Protein AF-0000000076505307 (afdb_homodimer)

Solvent-accessible surface area (backbone atoms only — not comparable to full-atom values): 17114 Å² total; per-residue (Å²): 126,70,58,60,60,50,48,52,54,47,60,61,57,62,69,67,66,86,77,71,74,79,66,87,62,76,77,72,66,79,76,80,38,35,49,58,57,53,36,52,52,51,52,49,58,28,56,70,64,66,42,56,85,66,55,32,45,59,53,29,48,51,50,27,54,50,29,49,49,57,40,47,57,70,51,69,82,58,68,86,52,59,67,46,42,82,90,55,52,71,67,54,50,48,54,48,39,51,30,53,22,48,30,50,52,33,48,43,48,32,33,47,41,44,66,46,62,57,46,61,35,32,54,53,48,49,53,52,48,43,69,76,56,60,72,76,72,75,71,73,63,75,70,74,76,73,85,118,125,72,58,59,60,52,50,53,53,47,59,61,58,64,69,69,69,84,77,71,73,78,65,88,61,75,78,71,67,78,76,77,39,36,49,58,58,52,37,51,52,50,51,49,57,27,55,71,64,66,42,56,87,66,53,33,44,61,53,30,48,51,50,28,54,49,30,48,49,57,41,45,56,71,53,69,80,57,69,85,52,59,67,47,43,82,91,56,51,72,67,54,50,49,54,48,39,50,30,52,21,49,31,50,52,31,49,43,48,31,33,48,42,44,67,46,61,56,47,60,35,31,53,51,48,50,53,53,49,44,68,76,56,59,73,78,73,75,72,73,62,76,72,74,75,72,83,119

Sequence (296 aa):
MHSIWMKHELEIKTRKGDMDCSYGFPITRPRDVSLQELSKRLAEFAEVRGWDQHHSPRNLLLALVGEVGELSEIFQWKGEVAKGLPNWSSDDKERLEEELSDVLLYLVRLADVCGLDLGQAALTKLVKNAQKYPVVVTNNTPSSTTMNMHSIWMKHELEIKTRKGDMDCSYGFPITRPRDVSLQELSKRLAEFAEVRGWDQHHSPRNLLLALVGEVGELSEIFQWKGEVAKGLPNWSSDDKERLEEELSDVLLYLVRLADVCGLDLGQAALTKLVKNAQKYPVVVTNNTPSSTTMN

Organism: Glycine soja (NCBI:txid3848)

Secondary structure (DSSP, 8-state):
-HHHHHHHHHHHHGGGS----SS-------PPPBHHHHHHHHHHHHHHTT-GGG--HHHHHHHHHHHHHHHHHHHHTS-S--TT-TT--HHHHHHHHHHHHHHHHHHHHHHHHTT--HHHHHHHHHHHHHHHS---------------/-HHHHHHHHHHHHGGGS----SS-------PPPBHHHHHHHHHHHHHHTT-GGG--HHHHHHHHHHHHHHHHHHHHTS-S--TT-TT--HHHHHHHHHHHHHHHHHHHHHHHHTT--HHHHHHHHHHHHHHHS---------------

pLDDT: mean 81.48, std 24.75, range [30.17, 98.94]

Radius of gyration: 22.97 Å; Cα contacts (8 Å, |Δi|>4): 221; chains: 2; bounding box: 58×88×56 Å

Nearest PDB structures (foldseek):
  7mu5-assembly1_A  TM=9.532E-01  e=1.370E-08  Homo sapiens
  6sqw-assembly1_A  TM=9.096E-01  e=5.223E-09  Mus musculus
  2oie-assembly1_A  TM=9.050E-01  e=4.353E-07  Mus musculus
  2oig-assembly1_B  TM=8.878E-01  e=2.766E-07  Mus musculus
  2oie-assembly1_C  TM=8.472E-01  e=2.083E-07  Mus musculus

InterPro domains:
  IPR025984 dCTP pyrophosphatase 1 [PF12643] (67-138)
  IPR025984 dCTP pyrophosphatase 1 [cd11537] (40-129)

Foldseek 3Di:
DVPPVVVVVVVVVVVVDDPPPPDVPPPPPPDDDDLVNLQVVLVVVCVVVVNVVVDDLVSLVVQLVVLVVQLCVLCVPVPDADPPRPPDDPVSVVSNVVSVVSNSSSVSNSCVNVVHDPVVVVVVVVVVVCVVPPDDDPPPPVPPPPPD/DVPPVVVVVVVVVVVVDDPPPPDPPPPPPPDDDDLVNLQVVLVVVCVVVVNVVVDDLVSLVVQLVVLVVQLCVLCVPVPDADPPRPPDDPVSVVSNVVSVVSNSSSVSNSCVNVVHDPVVVVVVVVVVVCVVPPDDDPPPPPPPPPPD

Structure (mmCIF, N/CA/C/O backbone):
data_AF-0000000076505307-model_v1
#
loop_
_entity.id
_entity.type
_entity.pdbx_description
1 polymer 'dCTP pyrophosphatase 1'
#
loop_
_atom_site.group_PDB
_atom_site.id
_atom_site.type_symbol
_atom_site.label_atom_id
_atom_site.label_alt_id
_atom_site.label_comp_id
_atom_site.label_asym_id
_atom_site.label_entity_id
_atom_site.label_seq_id
_atom_site.pdbx_PDB_ins_code
_atom_site.Cartn_x
_atom_site.Cartn_y
_atom_site.Cartn_z
_atom_site.occupancy
_atom_site.B_iso_or_equiv
_atom_site.auth_seq_id
_atom_site.auth_comp_id
_atom_site.auth_asym_id
_atom_site.auth_atom_id
_atom_site.pdbx_PDB_model_num
ATOM 1 N N . MET A 1 1 ? -15.367 25.203 -3.568 1 30.66 1 MET A N 1
ATOM 2 C CA . MET A 1 1 ? -14.438 24.25 -2.959 1 30.66 1 MET A CA 1
ATOM 3 C C . MET A 1 1 ? -15.188 23.031 -2.404 1 30.66 1 MET A C 1
ATOM 5 O O . MET A 1 1 ? -14.602 21.969 -2.238 1 30.66 1 MET A O 1
ATOM 9 N N . HIS A 1 2 ? -16.359 23.359 -2.016 1 37.78 2 HIS A N 1
ATOM 10 C CA . HIS A 1 2 ? -17.438 22.5 -1.519 1 37.78 2 HIS A CA 1
ATOM 11 C C . HIS A 1 2 ? -17.906 21.531 -2.59 1 37.78 2 HIS A C 1
ATOM 13 O O . HIS A 1 2 ? -18.281 20.391 -2.279 1 37.78 2 HIS A O 1
ATOM 19 N N . SER A 1 3 ? -17.75 22.047 -3.748 1 39.53 3 SER A N 1
ATOM 20 C CA . SER A 1 3 ? -18.516 21.516 -4.871 1 39.53 3 SER A CA 1
ATOM 21 C C . SER A 1 3 ? -17.844 20.281 -5.461 1 39.53 3 SER A C 1
ATOM 23 O O . SER A 1 3 ? -18.5 19.422 -6.043 1 39.53 3 SER A O 1
ATOM 25 N N . ILE A 1 4 ? -16.531 20.328 -5.32 1 42.62 4 ILE A N 1
ATOM 26 C CA . ILE A 1 4 ? -15.844 19.266 -6.043 1 42.62 4 ILE A CA 1
ATOM 27 C C . ILE A 1 4 ? -15.984 17.953 -5.281 1 42.62 4 ILE A C 1
ATOM 29 O O . ILE A 1 4 ? -16.156 16.891 -5.887 1 42.62 4 ILE A O 1
ATOM 33 N N . TRP A 1 5 ? -15.906 18 -3.941 1 44.91 5 TRP A N 1
ATOM 34 C CA . TRP A 1 5 ? -16.062 16.797 -3.129 1 44.91 5 TRP A CA 1
ATOM 35 C C . TRP A 1 5 ? -17.469 16.219 -3.291 1 44.91 5 TRP A C 1
ATOM 37 O O . TRP A 1 5 ? -17.625 15 -3.43 1 44.91 5 TRP A O 1
ATOM 47 N N . MET A 1 6 ? -18.422 17.078 -3.311 1 44.81 6 MET A N 1
ATOM 48 C CA . MET A 1 6 ? -19.797 16.641 -3.51 1 44.81 6 MET A CA 1
ATOM 49 C C . MET A 1 6 ? -19.953 15.93 -4.852 1 44.81 6 MET A C 1
ATOM 51 O O . MET A 1 6 ? -20.75 15 -4.984 1 44.81 6 MET A O 1
ATOM 55 N N . LYS A 1 7 ? -19.422 16.625 -5.758 1 43.56 7 LYS A N 1
ATOM 56 C CA . LYS A 1 7 ? -19.578 16.094 -7.109 1 43.56 7 LYS A CA 1
ATOM 57 C C . LYS A 1 7 ? -18.938 14.719 -7.238 1 43.56 7 LYS A C 1
ATOM 59 O O . LYS A 1 7 ? -19.5 13.828 -7.887 1 43.56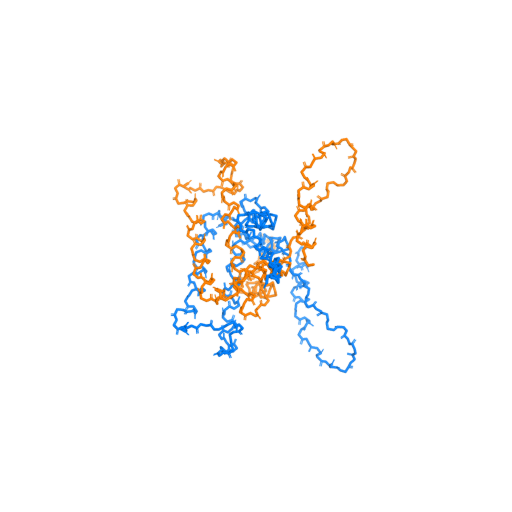 7 LYS A O 1
ATOM 64 N N . HIS A 1 8 ? -17.891 14.531 -6.641 1 41.78 8 HIS A N 1
ATOM 65 C CA . HIS A 1 8 ? -17.219 13.242 -6.688 1 41.78 8 HIS A CA 1
ATOM 66 C C . HIS A 1 8 ? -17.984 12.188 -5.914 1 41.78 8 HIS A C 1
ATOM 68 O O . HIS A 1 8 ? -18.062 11.031 -6.34 1 41.78 8 HIS A O 1
ATOM 74 N N . GLU A 1 9 ? -18.578 12.539 -4.816 1 47.31 9 GLU A N 1
ATOM 75 C CA . GLU A 1 9 ? -19.5 11.641 -4.133 1 47.31 9 GLU A CA 1
ATOM 76 C C . GLU A 1 9 ? -20.641 11.211 -5.055 1 47.31 9 GLU A C 1
ATOM 78 O O . GLU A 1 9 ? -21.047 10.047 -5.055 1 47.31 9 GLU A O 1
ATOM 83 N N . LEU A 1 10 ? -21.234 12.109 -5.742 1 43.72 10 LEU A N 1
ATOM 84 C CA . LEU A 1 10 ? -22.344 11.859 -6.656 1 43.72 10 LEU A CA 1
ATOM 85 C C . LEU A 1 10 ? -21.906 10.938 -7.793 1 43.72 10 LEU A C 1
ATOM 87 O O . LEU A 1 10 ? -22.688 10.086 -8.242 1 43.72 10 LEU A O 1
ATOM 91 N N . GLU A 1 11 ? -20.844 11.219 -8.25 1 43.91 11 GLU A N 1
ATOM 92 C CA . GLU A 1 11 ? -20.406 10.406 -9.383 1 43.91 11 GLU A CA 1
ATOM 93 C C . GLU A 1 11 ? -20.172 8.953 -8.961 1 43.91 11 GLU A C 1
ATOM 95 O O . GLU A 1 11 ? -20.469 8.031 -9.719 1 43.91 11 GLU A O 1
ATOM 100 N N . ILE A 1 12 ? -19.812 8.82 -7.734 1 44.09 12 ILE A N 1
ATOM 101 C CA . ILE A 1 12 ? -19.625 7.453 -7.25 1 44.09 12 ILE A CA 1
ATOM 102 C C . ILE A 1 12 ? -20.984 6.812 -6.969 1 44.09 12 ILE A C 1
ATOM 104 O O . ILE A 1 12 ? -21.203 5.641 -7.273 1 44.09 12 ILE A O 1
ATOM 108 N N . LYS A 1 13 ? -22.031 7.539 -6.461 1 40.66 13 LYS A N 1
ATOM 109 C CA . LYS A 1 13 ? -23.344 6.977 -6.203 1 40.66 13 LYS A CA 1
ATOM 110 C C . LYS A 1 13 ? -24.047 6.586 -7.504 1 40.66 13 LYS A C 1
ATOM 112 O O . LYS A 1 13 ? -24.891 5.691 -7.516 1 40.66 13 LYS A O 1
ATOM 117 N N . THR A 1 14 ? -24.016 7.48 -8.445 1 37.12 14 THR A N 1
ATOM 118 C CA . THR A 1 14 ? -24.828 7.266 -9.641 1 37.12 14 THR A CA 1
ATOM 119 C C . THR A 1 14 ? -24.406 5.98 -10.344 1 37.12 14 THR A C 1
ATOM 121 O O . THR A 1 14 ? -25 5.613 -11.367 1 37.12 14 THR A O 1
ATOM 124 N N . ARG A 1 15 ? -23.219 5.57 -10.055 1 32.66 15 ARG A N 1
ATOM 125 C CA . ARG A 1 15 ? -22.938 4.395 -10.875 1 32.66 15 ARG A CA 1
ATOM 126 C C . ARG A 1 15 ? -23.672 3.172 -10.352 1 32.66 15 ARG A C 1
ATOM 128 O O . ARG A 1 15 ? -23.516 2.068 -10.875 1 32.66 15 ARG A O 1
ATOM 135 N N . LYS A 1 16 ? -24.375 3.135 -9.273 1 35.84 16 LYS A N 1
ATOM 136 C CA . LYS A 1 16 ? -25.062 1.92 -8.859 1 35.84 16 LYS A CA 1
ATOM 137 C C . LYS A 1 16 ? -26.328 1.697 -9.688 1 35.84 16 LYS A C 1
ATOM 139 O O . LYS A 1 16 ? -27.078 0.763 -9.438 1 35.84 16 LYS A O 1
ATOM 144 N N . GLY A 1 17 ? -27.016 2.799 -10.148 1 31.91 17 GLY A N 1
ATOM 145 C CA . GLY A 1 17 ? -28.375 2.574 -10.625 1 31.91 17 GLY A CA 1
ATOM 146 C C . GLY A 1 17 ? -28.469 1.459 -11.648 1 31.91 17 GLY A C 1
ATOM 147 O O . GLY A 1 17 ? -29 0.388 -11.359 1 31.91 17 GLY A O 1
ATOM 148 N N . ASP A 1 18 ? -28.969 1.821 -13.023 1 33.59 18 ASP A N 1
ATOM 149 C CA . ASP A 1 18 ? -29.797 1.146 -14.023 1 33.59 18 ASP A CA 1
ATOM 150 C C . ASP A 1 18 ? -29 0.063 -14.75 1 33.59 18 ASP A C 1
ATOM 152 O O . ASP A 1 18 ? -28.078 0.365 -15.5 1 33.59 18 ASP A O 1
ATOM 156 N N . MET A 1 19 ? -28.812 -1.04 -14.156 1 31.94 19 MET A N 1
ATOM 157 C CA . MET A 1 19 ? -28.312 -2.215 -14.867 1 31.94 19 MET A CA 1
ATOM 158 C C . MET A 1 19 ? -29.234 -2.604 -16 1 31.94 19 MET A C 1
ATOM 160 O O . MET A 1 19 ? -29.938 -3.617 -15.93 1 31.94 19 MET A O 1
ATOM 164 N N . ASP A 1 20 ? -30.094 -1.726 -16.562 1 35.56 20 ASP A N 1
ATOM 165 C CA . ASP A 1 20 ? -30.781 -2.322 -17.703 1 35.56 20 ASP A CA 1
ATOM 166 C C . ASP A 1 20 ? -29.781 -2.848 -18.734 1 35.56 20 ASP A C 1
ATOM 168 O O . ASP A 1 20 ? -28.953 -2.092 -19.25 1 35.56 20 ASP A O 1
ATOM 172 N N . CYS A 1 21 ? -29.547 -4.148 -18.859 1 31.95 21 CYS A N 1
ATOM 173 C CA . CYS A 1 21 ? -28.734 -5.07 -19.656 1 31.95 21 CYS A CA 1
ATOM 174 C C . CYS A 1 21 ? -28.953 -4.848 -21.141 1 31.95 21 CYS A C 1
ATOM 176 O O . CYS A 1 21 ? -28.359 -5.539 -21.969 1 31.95 21 CYS A O 1
ATOM 178 N N . SER A 1 22 ? -30.141 -4.453 -21.609 1 33.56 22 SER A N 1
ATOM 179 C CA . SER A 1 22 ? -30.219 -4.773 -23.031 1 33.56 22 SER A CA 1
ATOM 180 C C . SER A 1 22 ? -29.188 -3.986 -23.828 1 33.56 22 SER A C 1
ATOM 182 O O . SER A 1 22 ? -28.969 -4.258 -25.016 1 33.56 22 SER A O 1
ATOM 184 N N . TYR A 1 23 ? -29.203 -2.623 -23.766 1 36.28 23 TYR A N 1
ATOM 185 C CA . TYR A 1 23 ? -28.484 -1.833 -24.75 1 36.28 23 TYR A CA 1
ATOM 186 C C . TYR A 1 23 ? -26.984 -1.986 -24.594 1 36.28 23 TYR A C 1
ATOM 188 O O . TYR A 1 23 ? -26.5 -2.299 -23.5 1 36.28 23 TYR A O 1
ATOM 196 N N . GLY A 1 24 ? -26.141 -2.344 -25.703 1 37.44 24 GLY A N 1
ATOM 197 C CA . GLY A 1 24 ? -24.703 -2.445 -25.844 1 37.44 24 GLY A CA 1
ATOM 198 C C . GLY A 1 24 ? -23.953 -1.438 -25 1 37.44 24 GLY A C 1
ATOM 199 O O . GLY A 1 24 ? -23.469 -0.424 -25.5 1 37.44 24 GLY A O 1
ATOM 200 N N . PHE A 1 25 ? -24.516 -0.93 -23.984 1 38.31 25 PHE A N 1
ATOM 201 C CA . PHE A 1 25 ? -23.75 0.081 -23.281 1 38.31 25 PHE A CA 1
ATOM 202 C C . PHE A 1 25 ? -22.344 -0.44 -22.938 1 38.31 25 PHE A C 1
ATOM 204 O O . PHE A 1 25 ? -22.203 -1.587 -22.516 1 38.31 25 PHE A O 1
ATOM 211 N N . PRO A 1 26 ? -21.25 0.112 -23.547 1 40.78 26 PRO A N 1
ATOM 212 C CA . PRO A 1 26 ? -19.875 -0.317 -23.25 1 40.78 26 PRO A CA 1
ATOM 213 C C . PRO A 1 26 ? -19.641 -0.565 -21.766 1 40.78 26 PRO A C 1
ATOM 215 O O . PRO A 1 26 ? -20.172 0.156 -20.922 1 40.78 26 PRO A O 1
ATOM 218 N N . ILE A 1 27 ? -19.719 -1.765 -21.203 1 43.16 27 ILE A N 1
ATOM 219 C CA . ILE A 1 27 ? -19.188 -2.1 -19.875 1 43.16 27 ILE A CA 1
ATOM 220 C C . ILE A 1 27 ? -18.078 -1.127 -19.5 1 43.16 27 ILE A C 1
ATOM 222 O O . ILE A 1 27 ? -17.031 -1.102 -20.141 1 43.16 27 ILE A O 1
ATOM 226 N N . THR A 1 28 ? -18.312 0.072 -19.297 1 48.72 28 THR A N 1
ATOM 227 C CA . THR A 1 28 ? -17.281 1.023 -18.891 1 48.72 28 THR A CA 1
ATOM 228 C C . THR A 1 28 ? -16.328 0.395 -17.891 1 48.72 28 THR A C 1
ATOM 230 O O . THR A 1 28 ? -16.766 -0.188 -16.891 1 48.72 28 THR A O 1
ATOM 233 N N . ARG A 1 29 ? -15.344 -0.341 -18.312 1 56.88 29 ARG A N 1
ATOM 234 C CA . ARG A 1 29 ? -14.258 -0.826 -17.484 1 56.88 29 ARG A CA 1
ATOM 235 C C . ARG A 1 29 ? -13.93 0.17 -16.375 1 56.88 29 ARG A C 1
ATOM 237 O O . ARG A 1 29 ? -13.805 1.37 -16.625 1 56.88 29 ARG A O 1
ATOM 244 N N . PRO A 1 30 ? -14.273 -0.315 -15.148 1 71.5 30 PRO A N 1
ATOM 245 C CA . PRO A 1 30 ? -13.953 0.628 -14.078 1 71.5 30 PRO A CA 1
ATOM 246 C C . PRO A 1 30 ? -12.633 1.356 -14.305 1 71.5 30 PRO A C 1
ATOM 248 O O . PRO A 1 30 ? -11.703 0.786 -14.883 1 71.5 30 PRO A O 1
ATOM 251 N N . ARG A 1 31 ? -12.688 2.617 -14.297 1 85.62 31 ARG A N 1
ATOM 252 C CA . ARG A 1 31 ? -11.523 3.471 -14.484 1 85.62 31 ARG A CA 1
ATOM 253 C C . ARG A 1 31 ? -10.391 3.053 -13.555 1 85.62 31 ARG A C 1
ATOM 255 O O . ARG A 1 31 ? -10.625 2.686 -12.398 1 85.62 31 ARG A O 1
ATOM 262 N N . ASP A 1 32 ? -9.25 2.951 -14.133 1 94 32 ASP A N 1
ATOM 263 C CA . ASP A 1 32 ? -8.055 2.672 -13.344 1 94 32 ASP A CA 1
ATOM 264 C C . ASP A 1 32 ? -7.75 3.814 -12.375 1 94 32 ASP A C 1
ATOM 266 O O . ASP A 1 32 ? -7.992 4.98 -12.688 1 94 32 ASP A O 1
ATOM 270 N N . VAL A 1 33 ? -7.363 3.488 -11.18 1 97.5 33 VAL A N 1
ATOM 271 C CA . VAL A 1 33 ? -7.047 4.461 -10.141 1 97.5 33 VAL A CA 1
ATOM 272 C C . VAL A 1 33 ? -5.531 4.633 -10.031 1 97.5 33 VAL A C 1
ATOM 274 O O . VAL A 1 33 ? -4.797 3.646 -9.945 1 97.5 33 VAL A O 1
ATOM 277 N N . SER A 1 34 ? -5.09 5.859 -10.062 1 97.88 34 SER A N 1
ATOM 278 C CA . SER A 1 34 ? -3.652 6.109 -10 1 97.88 34 SER A CA 1
ATOM 279 C C . SER A 1 34 ? -3.221 6.48 -8.586 1 97.88 34 SER A C 1
ATOM 281 O O . SER A 1 34 ? -4.047 6.895 -7.766 1 97.88 34 SER A O 1
ATOM 283 N N . LEU A 1 35 ? -1.935 6.332 -8.344 1 98.56 35 LEU A N 1
ATOM 284 C CA . LEU A 1 35 ? -1.391 6.645 -7.023 1 98.56 35 LEU A CA 1
ATOM 285 C C . LEU A 1 35 ? -1.405 8.148 -6.77 1 98.56 35 LEU A C 1
ATOM 287 O O . LEU A 1 35 ? -1.65 8.586 -5.645 1 98.56 35 LEU A O 1
ATOM 291 N N . GLN A 1 36 ? -1.186 8.898 -7.773 1 97.75 36 GLN A N 1
ATOM 292 C CA . GLN A 1 36 ? -1.236 10.352 -7.613 1 97.75 36 GLN A CA 1
ATOM 293 C C . GLN A 1 36 ? -2.656 10.82 -7.316 1 97.75 36 GLN A C 1
ATOM 295 O O . GLN A 1 36 ? -2.855 11.742 -6.523 1 97.75 36 GLN A O 1
ATOM 300 N N . GLU A 1 37 ? -3.588 10.211 -7.973 1 97.31 37 GLU A N 1
ATOM 301 C CA . GLU A 1 37 ? -4.98 10.531 -7.68 1 97.31 37 GLU A CA 1
ATOM 302 C C . GLU A 1 37 ? -5.305 10.281 -6.211 1 97.31 37 GLU A C 1
ATOM 304 O O . GLU A 1 37 ? -5.895 11.133 -5.543 1 97.31 37 GLU A O 1
ATOM 309 N N . LEU A 1 38 ? -4.922 9.148 -5.695 1 98.5 38 LEU A N 1
ATOM 310 C CA . LEU A 1 38 ? -5.168 8.82 -4.293 1 98.5 38 LEU A CA 1
ATOM 311 C C . LEU A 1 38 ? -4.453 9.805 -3.373 1 98.5 38 LEU A C 1
ATOM 313 O O . LEU A 1 38 ? -5.023 10.258 -2.379 1 98.5 38 LEU A O 1
ATOM 317 N N . SER A 1 39 ? -3.209 10.094 -3.711 1 98.56 39 SER A N 1
ATOM 318 C CA . SER A 1 39 ? -2.434 11.031 -2.914 1 98.56 39 SER A CA 1
ATOM 319 C C . SER A 1 39 ? -3.139 12.383 -2.811 1 98.56 39 SER A C 1
ATOM 321 O O . SER A 1 39 ? -3.268 12.938 -1.718 1 98.56 39 SER A O 1
ATOM 323 N N . LYS A 1 40 ? -3.594 12.875 -3.916 1 98 40 LYS A N 1
ATOM 324 C CA . LYS A 1 40 ? -4.277 14.164 -3.951 1 98 40 LYS A CA 1
ATOM 325 C C . LYS A 1 40 ? -5.57 14.125 -3.141 1 98 40 LYS A C 1
ATOM 327 O O . LYS A 1 40 ? -5.844 15.031 -2.352 1 98 40 LYS A O 1
ATOM 332 N N . ARG A 1 41 ? -6.328 13.117 -3.311 1 97.56 41 ARG A N 1
ATOM 333 C CA . ARG A 1 41 ? -7.586 12.977 -2.582 1 97.56 41 ARG A CA 1
ATOM 334 C C . ARG A 1 41 ? -7.344 12.898 -1.079 1 97.56 41 ARG A C 1
ATOM 336 O O . ARG A 1 41 ? -8.07 13.508 -0.294 1 97.56 41 ARG A O 1
ATOM 343 N N . LEU A 1 42 ? -6.352 12.195 -0.689 1 98.12 42 LEU A N 1
ATOM 344 C CA . LEU A 1 42 ? -6.047 12.023 0.727 1 98.12 42 LEU A CA 1
ATOM 345 C C . LEU A 1 42 ? -5.547 13.328 1.335 1 98.12 42 LEU A C 1
ATOM 347 O O . LEU A 1 42 ? -5.879 13.648 2.479 1 98.12 42 LEU A O 1
ATOM 351 N N . ALA A 1 43 ? -4.73 14.031 0.594 1 97.69 43 ALA A N 1
ATOM 352 C CA . ALA A 1 43 ? -4.262 15.336 1.056 1 97.69 43 ALA A CA 1
ATOM 353 C C . ALA A 1 43 ? -5.434 16.297 1.267 1 97.69 43 ALA A C 1
ATOM 355 O O . ALA A 1 43 ? -5.508 16.984 2.289 1 97.69 43 ALA A O 1
ATOM 356 N N . GLU A 1 44 ? -6.312 16.281 0.301 1 97 44 GLU A N 1
ATOM 357 C CA . GLU A 1 44 ? -7.504 17.125 0.417 1 97 44 GLU A CA 1
ATOM 358 C C . GLU A 1 44 ? -8.367 16.688 1.602 1 97 44 GLU A C 1
ATOM 360 O O . GLU A 1 44 ? -8.875 17.531 2.342 1 97 44 GLU A O 1
ATOM 365 N N . PHE A 1 45 ? -8.555 15.43 1.74 1 95.81 45 PHE A N 1
ATOM 366 C CA . PHE A 1 45 ? -9.32 14.852 2.838 1 95.81 45 PHE A CA 1
ATOM 367 C C . PHE A 1 45 ? -8.789 15.328 4.184 1 95.81 45 PHE A C 1
ATOM 369 O O . PHE A 1 45 ? -9.57 15.711 5.062 1 95.81 45 PHE A O 1
ATOM 376 N N . ALA A 1 46 ? -7.48 15.305 4.32 1 96.12 46 ALA A N 1
ATOM 377 C CA . ALA A 1 46 ? -6.84 15.727 5.562 1 96.12 46 ALA A CA 1
ATOM 378 C C . ALA A 1 46 ? -6.953 17.234 5.754 1 96.12 46 ALA A C 1
ATOM 380 O O . ALA A 1 46 ? -7.23 17.703 6.859 1 96.12 46 ALA A O 1
ATOM 381 N N . GLU A 1 47 ? -6.793 17.953 4.707 1 96.25 47 GLU A N 1
ATOM 382 C CA . GLU A 1 47 ? -6.781 19.422 4.762 1 96.25 47 GLU A CA 1
ATOM 383 C C . GLU A 1 47 ? -8.133 19.969 5.195 1 96.25 47 GLU A C 1
ATOM 385 O O . GLU A 1 47 ? -8.219 20.766 6.125 1 96.25 47 GLU A O 1
ATOM 390 N N . VAL A 1 48 ? -9.203 19.516 4.656 1 95.12 48 VAL A N 1
ATOM 391 C CA . VAL A 1 48 ? -10.531 20.078 4.883 1 95.12 48 VAL A CA 1
ATOM 392 C C . VAL A 1 48 ? -11.016 19.703 6.285 1 95.12 48 VAL A C 1
ATOM 394 O O . VAL A 1 48 ? -11.969 20.312 6.797 1 95.12 48 VAL A O 1
ATOM 397 N N . ARG A 1 49 ? -10.344 18.797 6.906 1 95.06 49 ARG A N 1
ATOM 398 C CA . ARG A 1 49 ? -10.75 18.344 8.234 1 95.06 49 ARG A CA 1
ATOM 399 C C . ARG A 1 49 ? -9.734 18.766 9.289 1 95.06 49 ARG A C 1
ATOM 401 O O . ARG A 1 49 ? -9.867 18.406 10.461 1 95.06 49 ARG A O 1
ATOM 408 N N . GLY A 1 50 ? -8.695 19.438 8.883 1 94.19 50 GLY A N 1
ATOM 409 C CA . GLY A 1 50 ? -7.672 19.906 9.805 1 94.19 50 GLY A CA 1
ATOM 410 C C . GLY A 1 50 ? -6.836 18.781 10.383 1 94.19 50 GLY A C 1
ATOM 411 O O . GLY A 1 50 ? -6.344 18.891 11.508 1 94.19 50 GLY A O 1
ATOM 412 N N . TRP A 1 51 ? -6.656 17.641 9.688 1 94.06 51 TRP A N 1
ATOM 413 C CA . TRP A 1 51 ? -5.957 16.469 10.18 1 94.06 51 TRP A CA 1
ATOM 414 C C . TRP A 1 51 ? -4.465 16.547 9.859 1 94.06 51 TRP A C 1
ATOM 416 O O . TRP A 1 51 ? -3.676 15.742 10.367 1 94.06 51 TRP A O 1
ATOM 426 N N . ASP A 1 52 ? -4.02 17.5 9.125 1 93.69 52 ASP A N 1
ATOM 427 C CA . ASP A 1 52 ? -2.637 17.578 8.672 1 93.69 52 ASP A CA 1
ATOM 428 C C . ASP A 1 52 ? -1.671 17.641 9.852 1 93.69 52 ASP A C 1
ATOM 430 O O . ASP A 1 52 ? -0.564 17.109 9.781 1 93.69 52 ASP A O 1
ATOM 434 N N . GLN A 1 53 ? -2.092 18.312 10.844 1 91.44 53 GLN A N 1
ATOM 435 C CA . GLN A 1 53 ? -1.243 18.5 12.023 1 91.44 53 GLN A CA 1
ATOM 436 C C . GLN A 1 53 ? -0.932 17.156 12.68 1 91.44 53 GLN A C 1
ATOM 438 O O . GLN A 1 53 ? 0.074 17.016 13.375 1 91.44 53 GLN A O 1
ATOM 443 N N . HIS A 1 54 ? -1.778 16.156 12.461 1 90.44 54 HIS A N 1
ATOM 444 C CA . HIS A 1 54 ? -1.609 14.836 13.07 1 90.44 54 HIS A CA 1
ATOM 445 C C . HIS A 1 54 ? -0.957 13.859 12.094 1 90.44 54 HIS A C 1
ATOM 447 O O . HIS A 1 54 ? -0.667 12.719 12.461 1 90.44 54 HIS A O 1
ATOM 453 N N . HIS A 1 55 ? -0.653 14.344 10.914 1 94.19 55 HIS A N 1
ATOM 454 C CA . HIS A 1 55 ? -0.122 13.445 9.898 1 94.19 55 HIS A CA 1
ATOM 455 C C . HIS A 1 55 ? 1.39 13.594 9.766 1 94.19 55 HIS A C 1
ATOM 457 O O . HIS A 1 55 ? 1.897 13.883 8.68 1 94.19 55 HIS A O 1
ATOM 463 N N . SER A 1 56 ? 2.09 13.281 10.914 1 96.44 56 SER A N 1
ATOM 464 C CA . SER A 1 56 ? 3.537 13.125 10.812 1 96.44 56 SER A CA 1
ATOM 465 C C . SER A 1 56 ? 3.902 11.773 10.211 1 96.44 56 SER A C 1
ATOM 467 O O . SER A 1 56 ? 3.129 10.82 10.297 1 96.44 56 SER A O 1
ATOM 469 N N . PRO A 1 57 ? 5.09 11.672 9.617 1 97.94 57 PRO A N 1
ATOM 470 C CA . PRO A 1 57 ? 5.504 10.391 9.047 1 97.94 57 PRO A CA 1
ATOM 471 C C . PRO A 1 57 ? 5.445 9.25 10.055 1 97.94 57 PRO A C 1
ATOM 473 O O . PRO A 1 57 ? 4.941 8.164 9.734 1 97.94 57 PRO A O 1
ATOM 476 N N . ARG A 1 58 ? 5.805 9.461 11.266 1 97.06 58 ARG A N 1
ATOM 477 C CA . ARG A 1 58 ? 5.816 8.398 12.266 1 97.06 58 ARG A CA 1
ATOM 478 C C . ARG A 1 58 ? 4.398 8.008 12.672 1 97.06 58 ARG A C 1
ATOM 480 O O . ARG A 1 58 ? 4.102 6.832 12.867 1 97.06 58 ARG A O 1
ATOM 487 N N . ASN A 1 59 ? 3.541 9.07 12.844 1 97.25 59 ASN A N 1
ATOM 488 C CA . ASN A 1 59 ? 2.148 8.758 13.148 1 97.25 59 ASN A CA 1
ATOM 489 C C . ASN A 1 59 ? 1.504 7.922 12.047 1 97.25 59 ASN A C 1
ATOM 491 O O . ASN A 1 59 ? 0.782 6.965 12.336 1 97.25 59 ASN A O 1
ATOM 495 N N . LEU A 1 60 ? 1.758 8.305 10.852 1 98.44 60 LEU A N 1
ATOM 496 C CA . LEU A 1 60 ? 1.187 7.586 9.719 1 98.44 60 LEU A CA 1
ATOM 497 C C . LEU A 1 60 ? 1.767 6.18 9.617 1 98.44 60 LEU A C 1
ATOM 499 O O . LEU A 1 60 ? 1.053 5.23 9.281 1 98.44 60 LEU A O 1
ATOM 503 N N . LEU A 1 61 ? 3.062 6.027 9.914 1 98.62 61 LEU A N 1
ATOM 504 C CA . LEU A 1 61 ? 3.662 4.699 9.961 1 98.62 61 LEU A CA 1
ATOM 505 C C . LEU A 1 61 ? 2.986 3.834 11.016 1 98.62 61 LEU A C 1
ATOM 507 O O . LEU A 1 61 ? 2.699 2.66 10.773 1 98.62 61 LEU A O 1
ATOM 511 N N . LEU A 1 62 ? 2.748 4.418 12.18 1 98.25 62 LEU A N 1
ATOM 512 C CA . LEU A 1 62 ? 2.086 3.672 13.242 1 98.25 62 LEU A CA 1
ATOM 513 C C . LEU A 1 62 ? 0.683 3.248 12.82 1 98.25 62 LEU A C 1
ATOM 515 O O . LEU A 1 62 ? 0.261 2.121 13.094 1 98.25 62 LEU A O 1
ATOM 519 N N . ALA A 1 63 ? -0.02 4.141 1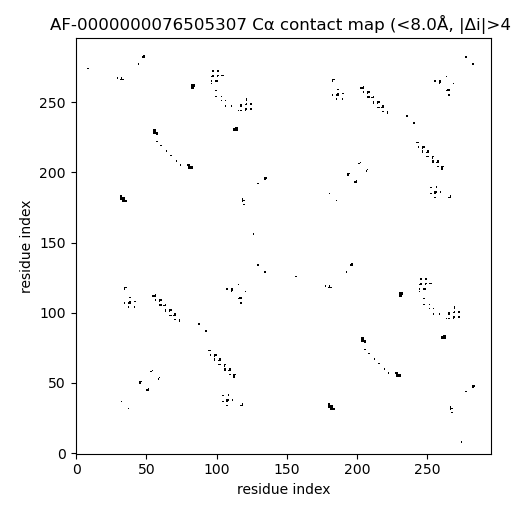2.164 1 98.5 63 ALA A N 1
ATOM 520 C CA . ALA A 1 63 ? -1.334 3.799 11.633 1 98.5 63 ALA A CA 1
ATOM 521 C C . ALA A 1 63 ? -1.233 2.658 10.625 1 98.5 63 ALA A C 1
ATOM 523 O O . ALA A 1 63 ? -2.031 1.718 10.656 1 98.5 63 ALA A O 1
ATOM 524 N N . LEU A 1 64 ? -0.246 2.734 9.711 1 98.75 64 LEU A N 1
ATOM 525 C CA . LEU A 1 64 ? -0.011 1.695 8.711 1 98.75 64 LEU A CA 1
ATOM 526 C C . LEU A 1 64 ? 0.23 0.346 9.383 1 98.75 64 LEU A C 1
ATOM 528 O O . LEU A 1 64 ? -0.375 -0.658 9 1 98.75 64 LEU A O 1
ATOM 532 N N . VAL A 1 65 ? 1.076 0.354 10.43 1 98.81 65 VAL A N 1
ATOM 533 C CA . VAL A 1 65 ? 1.367 -0.869 11.172 1 98.81 65 VAL A CA 1
ATOM 534 C C . VAL A 1 65 ? 0.082 -1.415 11.789 1 98.81 65 VAL A C 1
ATOM 536 O O . VAL A 1 65 ? -0.177 -2.619 11.734 1 98.81 65 VAL A O 1
ATOM 539 N N . GLY A 1 66 ? -0.714 -0.564 12.32 1 98.75 66 GLY A N 1
ATOM 540 C CA . GLY A 1 66 ? -1.998 -0.982 12.867 1 98.75 66 GLY A CA 1
ATOM 541 C C . GLY A 1 66 ? -2.902 -1.619 11.828 1 98.75 66 GLY A C 1
ATOM 542 O O . GLY A 1 66 ? -3.49 -2.676 12.07 1 98.75 66 GLY A O 1
ATOM 543 N N . GLU A 1 67 ? -2.988 -0.97 10.68 1 98.88 67 GLU A N 1
ATOM 544 C CA . GLU A 1 67 ? -3.859 -1.48 9.633 1 98.88 67 GLU A CA 1
ATOM 545 C C . GLU A 1 67 ? -3.361 -2.822 9.102 1 98.88 67 GLU A C 1
ATOM 547 O O . GLU A 1 67 ? -4.16 -3.688 8.734 1 98.88 67 GLU A O 1
ATOM 552 N N . VAL A 1 68 ? -2.051 -3.016 9 1 98.88 68 VAL A N 1
ATOM 553 C CA . VAL A 1 68 ? -1.505 -4.301 8.578 1 98.88 68 VAL A CA 1
ATOM 554 C C . VAL A 1 68 ? -1.819 -5.363 9.633 1 98.88 68 VAL A C 1
ATOM 556 O O . VAL A 1 68 ? -2.08 -6.52 9.297 1 98.88 68 VAL A O 1
ATOM 559 N N . GLY A 1 69 ? -1.807 -4.957 10.891 1 98.75 69 GLY A N 1
ATOM 560 C CA . GLY A 1 69 ? -2.279 -5.852 11.938 1 98.75 69 GLY A CA 1
ATOM 561 C C . GLY A 1 69 ? -3.725 -6.277 11.75 1 98.75 69 GLY A C 1
ATOM 562 O O . GLY A 1 69 ? -4.051 -7.461 11.875 1 98.75 69 GLY A O 1
ATOM 563 N N . GLU A 1 70 ? -4.617 -5.277 11.477 1 98.75 70 GLU A N 1
ATOM 564 C CA . GLU A 1 70 ? -6.023 -5.59 11.227 1 98.75 70 GLU A CA 1
ATOM 565 C C . GLU A 1 70 ? -6.184 -6.48 10 1 98.75 70 GLU A C 1
ATOM 567 O O . GLU A 1 70 ? -7 -7.41 10.008 1 98.75 70 GLU A O 1
ATOM 572 N N . LEU A 1 71 ? -5.434 -6.262 8.977 1 98.75 71 LEU A N 1
ATOM 573 C CA . LEU A 1 71 ? -5.434 -7.125 7.797 1 98.75 71 LEU A CA 1
ATOM 574 C C . LEU A 1 71 ? -5 -8.539 8.164 1 98.75 71 LEU A C 1
ATOM 576 O O . LEU A 1 71 ? -5.629 -9.516 7.742 1 98.75 71 LEU A O 1
ATOM 580 N N . SER A 1 72 ? -3.957 -8.656 8.945 1 98.62 72 SER A N 1
ATOM 581 C CA . SER A 1 72 ? -3.43 -9.961 9.352 1 98.62 72 SER A CA 1
ATOM 582 C C . SER A 1 72 ? -4.461 -10.742 10.148 1 98.62 72 SER A C 1
ATOM 584 O O . SER A 1 72 ? -4.551 -11.969 10.023 1 98.62 72 SER A O 1
ATOM 586 N N . GLU A 1 73 ? -5.203 -10.07 10.953 1 98.19 73 GLU A N 1
ATOM 587 C CA . GLU A 1 73 ? -6.227 -10.711 11.781 1 98.19 73 GLU A CA 1
ATOM 588 C C . GLU A 1 73 ? -7.238 -11.461 10.922 1 98.19 73 GLU A C 1
ATOM 590 O O . GLU A 1 73 ? -7.723 -12.531 11.312 1 98.19 73 GLU A O 1
ATOM 595 N N . ILE A 1 74 ? -7.539 -10.969 9.75 1 97.56 74 ILE A N 1
ATOM 596 C CA . ILE A 1 74 ? -8.531 -11.562 8.867 1 97.56 74 ILE A CA 1
ATOM 597 C C . ILE A 1 74 ? -8.07 -12.961 8.445 1 97.56 74 ILE A C 1
ATOM 599 O O . ILE A 1 74 ? -8.891 -13.875 8.305 1 97.56 74 ILE A O 1
ATOM 603 N N . PHE A 1 75 ? -6.73 -13.125 8.297 1 97.44 75 PHE A N 1
ATOM 604 C CA . PHE A 1 75 ? -6.184 -14.375 7.781 1 97.44 75 PHE A CA 1
ATOM 605 C C . PHE A 1 75 ? -5.797 -15.312 8.922 1 97.44 75 PHE A C 1
ATOM 607 O O . PHE A 1 75 ? -5.52 -16.484 8.695 1 97.44 75 PHE A O 1
ATOM 614 N N . GLN A 1 76 ? -5.719 -14.773 10.141 1 95.5 76 GLN A N 1
ATOM 615 C CA . GLN A 1 76 ? -5.09 -15.453 11.273 1 95.5 76 GLN A CA 1
ATOM 616 C C . GLN A 1 76 ? -5.664 -16.859 11.461 1 95.5 76 GLN A C 1
ATOM 618 O O . GLN A 1 76 ? -4.922 -17.812 11.68 1 95.5 76 GLN A O 1
ATOM 623 N N . TRP A 1 77 ? -7.023 -17.109 11.219 1 90.94 77 TRP A N 1
ATOM 624 C CA . TRP A 1 77 ? -7.633 -18.391 11.539 1 90.94 77 TRP A CA 1
ATOM 625 C C . TRP A 1 77 ? -8.281 -19.016 10.312 1 90.94 77 TRP A C 1
ATOM 627 O O . TRP A 1 77 ? -9.188 -19.844 10.43 1 90.94 77 TRP A O 1
ATOM 637 N N . LYS A 1 78 ? -7.859 -18.703 9.172 1 93.25 78 LYS A N 1
ATOM 638 C CA . LYS A 1 78 ? -8.477 -19.188 7.945 1 93.25 78 LYS A CA 1
ATOM 639 C C . LYS A 1 78 ? -7.703 -20.375 7.371 1 93.25 78 LYS A C 1
ATOM 641 O O . LYS A 1 78 ? -8.117 -20.969 6.375 1 93.25 78 LYS A O 1
ATOM 646 N N . GLY A 1 79 ? -6.613 -20.812 8.047 1 89.62 79 GLY A N 1
ATOM 647 C CA . GLY A 1 79 ? -5.781 -21.812 7.41 1 89.62 79 GLY A CA 1
ATOM 648 C C . GLY A 1 79 ? -5.195 -21.359 6.086 1 89.62 79 GLY A C 1
ATOM 649 O O . GLY A 1 79 ? -4.996 -20.172 5.867 1 89.62 79 GLY A O 1
ATOM 650 N N . GLU A 1 80 ? -4.977 -22.344 5.195 1 91.81 80 GLU A N 1
ATOM 651 C CA . GLU A 1 80 ? -4.461 -21.953 3.889 1 91.81 80 GLU A CA 1
ATOM 652 C C . GLU A 1 80 ? -5.562 -21.344 3.02 1 91.81 80 GLU A C 1
ATOM 654 O O . GLU A 1 80 ? -6.703 -21.812 3.039 1 91.81 80 GLU A O 1
ATOM 659 N N . VAL A 1 81 ? -5.18 -20.297 2.412 1 95.5 81 VAL A N 1
ATOM 660 C CA . VAL A 1 81 ? -6.133 -19.547 1.607 1 95.5 81 VAL A CA 1
ATOM 661 C C . VAL A 1 81 ? -5.754 -19.641 0.131 1 95.5 81 VAL A C 1
ATOM 663 O O . VAL A 1 81 ? -4.629 -19.328 -0.251 1 95.5 81 VAL A O 1
ATOM 666 N N . ALA A 1 82 ? -6.695 -20.062 -0.659 1 96.12 82 ALA A N 1
ATOM 667 C CA . ALA A 1 82 ? -6.445 -20.219 -2.092 1 96.12 82 ALA A CA 1
ATOM 668 C C . ALA A 1 82 ? -6.637 -18.891 -2.82 1 96.12 82 ALA A C 1
ATOM 670 O O . ALA A 1 82 ? -7.395 -18.031 -2.369 1 96.12 82 ALA A O 1
ATOM 671 N N . LYS A 1 83 ? -5.98 -18.781 -3.934 1 96.88 83 LYS A N 1
ATOM 672 C CA . LYS A 1 83 ? -6.145 -17.625 -4.793 1 96.88 83 LYS A CA 1
ATOM 673 C C . LYS A 1 83 ? -7.605 -17.422 -5.176 1 96.88 83 LYS A C 1
ATOM 675 O O . LYS A 1 83 ? -8.32 -18.391 -5.453 1 96.88 83 LYS A O 1
ATOM 680 N N . GLY A 1 84 ? -7.953 -16.172 -5.152 1 96.62 84 GLY A N 1
ATOM 681 C CA . GLY A 1 84 ? -9.312 -15.82 -5.523 1 96.62 84 GLY A CA 1
ATOM 682 C C . GLY A 1 84 ? -10.297 -15.93 -4.371 1 96.62 84 GLY A C 1
ATOM 683 O O . GLY A 1 84 ? -11.445 -15.508 -4.488 1 96.62 84 GLY A O 1
ATOM 684 N N . LEU A 1 85 ? -9.961 -16.609 -3.33 1 97.06 85 LEU A N 1
ATOM 685 C CA . LEU A 1 85 ? -10.75 -16.703 -2.107 1 97.06 85 LEU A CA 1
ATOM 686 C C . LEU A 1 85 ? -12.062 -17.438 -2.365 1 97.06 85 LEU A C 1
ATOM 688 O O . LEU A 1 85 ? -13.133 -16.953 -2.006 1 97.06 85 LEU A O 1
ATOM 692 N N . PRO A 1 86 ? -12.117 -18.547 -3 1 95.38 86 PRO A N 1
ATOM 693 C CA . PRO A 1 86 ? -13.367 -19.219 -3.383 1 95.38 86 PRO A CA 1
ATOM 694 C C . PRO A 1 86 ? -14.227 -19.594 -2.178 1 95.38 86 PRO A C 1
ATOM 696 O O . PRO A 1 86 ? -15.461 -19.625 -2.281 1 95.38 86 PRO A O 1
ATOM 699 N N . ASN A 1 87 ? -13.789 -19.844 -0.967 1 92.69 87 ASN A N 1
ATOM 700 C CA . ASN A 1 87 ? -14.562 -20.266 0.192 1 92.69 87 ASN A CA 1
ATOM 701 C C . ASN A 1 87 ? -14.812 -19.109 1.159 1 92.69 87 ASN A C 1
ATOM 703 O O . ASN A 1 87 ? -15.188 -19.344 2.311 1 92.69 87 ASN A O 1
ATOM 707 N N . TRP A 1 88 ? -14.672 -17.938 0.668 1 96.19 88 TRP A N 1
ATOM 708 C CA . TRP A 1 88 ? -14.906 -16.781 1.518 1 96.19 88 TRP A CA 1
ATOM 709 C C . TRP A 1 88 ? -16.297 -16.203 1.282 1 96.19 88 TRP A C 1
ATOM 711 O O . TRP A 1 88 ? -16.75 -16.109 0.14 1 96.19 88 TRP A O 1
ATOM 721 N N . SER A 1 89 ? -16.938 -15.797 2.324 1 96.5 89 SER A N 1
ATOM 722 C CA . SER A 1 89 ? -18.219 -15.133 2.217 1 96.5 89 SER A CA 1
ATOM 723 C C . SER A 1 89 ? -18.078 -13.727 1.657 1 96.5 89 SER A C 1
ATOM 725 O O . SER A 1 89 ? -16.984 -13.164 1.653 1 96.5 89 SER A O 1
ATOM 727 N N . SER A 1 90 ? -19.156 -13.141 1.187 1 96 90 SER A N 1
ATOM 728 C CA . SER A 1 90 ? -19.156 -11.758 0.719 1 96 90 SER A CA 1
ATOM 729 C C . SER A 1 90 ? -18.734 -10.797 1.83 1 96 90 SER A C 1
ATOM 731 O O . SER A 1 90 ? -18.031 -9.82 1.581 1 96 90 SER A O 1
ATOM 733 N N . ASP A 1 91 ? -19.203 -11.148 3.035 1 96.5 91 ASP A N 1
ATOM 734 C CA . ASP A 1 91 ? -18.844 -10.312 4.18 1 96.5 91 ASP A CA 1
ATOM 735 C C . ASP A 1 91 ? -17.344 -10.375 4.457 1 96.5 91 ASP A C 1
ATOM 737 O O . ASP A 1 91 ? -16.719 -9.359 4.766 1 96.5 91 ASP A O 1
ATOM 741 N N . ASP A 1 92 ? -16.766 -11.539 4.34 1 96 92 ASP A N 1
ATOM 742 C CA . ASP A 1 92 ? -15.328 -11.695 4.551 1 96 92 ASP A CA 1
ATOM 743 C C . ASP A 1 92 ? -14.531 -10.93 3.506 1 96 92 ASP A C 1
ATOM 745 O O . ASP A 1 92 ? -13.531 -10.273 3.834 1 96 92 ASP A O 1
ATOM 749 N N . LYS A 1 93 ? -14.977 -10.992 2.332 1 97 93 LYS A N 1
ATOM 750 C CA . LYS A 1 93 ? -14.289 -10.305 1.247 1 97 93 LYS A CA 1
ATOM 751 C C . LYS A 1 93 ? -14.391 -8.789 1.4 1 97 93 LYS A C 1
ATOM 753 O O . LYS A 1 93 ? -13.43 -8.062 1.139 1 97 93 LYS A O 1
ATOM 758 N N . GLU A 1 94 ? -15.531 -8.367 1.804 1 97.44 94 GLU A N 1
ATOM 759 C CA . GLU A 1 94 ? -15.711 -6.945 2.055 1 97.44 94 GLU A CA 1
ATOM 760 C C . GLU A 1 94 ? -14.781 -6.461 3.164 1 97.44 94 GLU A C 1
ATOM 762 O O . 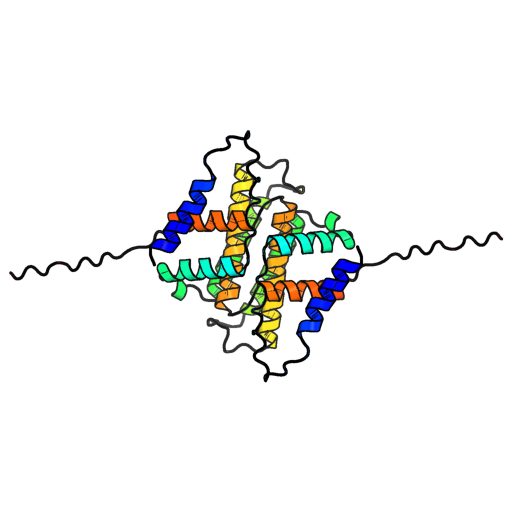GLU A 1 94 ? -14.164 -5.398 3.047 1 97.44 94 GLU A O 1
ATOM 767 N N . ARG A 1 95 ? -14.758 -7.215 4.227 1 97.75 95 ARG A N 1
ATOM 768 C CA . ARG A 1 95 ? -13.859 -6.867 5.324 1 97.75 95 ARG A CA 1
ATOM 769 C C . ARG A 1 95 ? -12.406 -6.828 4.855 1 97.75 95 ARG A C 1
ATOM 771 O O . ARG A 1 95 ? -11.648 -5.934 5.238 1 97.75 95 ARG A O 1
ATOM 778 N N . LEU A 1 96 ? -12.023 -7.773 4.012 1 98.56 96 LEU A N 1
ATOM 779 C CA . LEU A 1 96 ? -10.68 -7.816 3.455 1 98.56 96 LEU A CA 1
ATOM 780 C C . LEU A 1 96 ? -10.406 -6.582 2.602 1 98.56 96 LEU A C 1
ATOM 782 O O . LEU A 1 96 ? -9.352 -5.949 2.732 1 98.56 96 LEU A O 1
ATOM 786 N N . GLU A 1 97 ? -11.336 -6.219 1.791 1 98.5 97 GLU A N 1
ATOM 787 C CA . GLU A 1 97 ? -11.211 -5.031 0.953 1 98.5 97 GLU A CA 1
ATOM 788 C C . GLU A 1 97 ? -11.016 -3.775 1.801 1 98.5 97 GLU A C 1
ATOM 790 O O . GLU A 1 97 ? -10.195 -2.918 1.468 1 98.5 97 GLU A O 1
ATOM 795 N N . GLU A 1 98 ? -11.75 -3.742 2.844 1 98.5 98 GLU A N 1
ATOM 796 C CA . GLU A 1 98 ? -11.656 -2.582 3.725 1 98.5 98 GLU A CA 1
ATOM 797 C C . GLU A 1 98 ? -10.258 -2.461 4.332 1 98.5 98 GLU A C 1
ATOM 799 O O . GLU A 1 98 ? -9.656 -1.386 4.305 1 98.5 98 GLU A O 1
ATOM 804 N N . GLU A 1 99 ? -9.773 -3.566 4.805 1 98.81 99 GLU A N 1
ATOM 805 C CA . GLU A 1 99 ? -8.477 -3.496 5.473 1 98.81 99 GLU A CA 1
ATOM 806 C C . GLU A 1 99 ? -7.348 -3.307 4.465 1 98.81 99 GLU A C 1
ATOM 808 O O . GLU A 1 99 ? -6.375 -2.598 4.738 1 98.81 99 GLU A O 1
ATOM 813 N N . LEU A 1 100 ? -7.453 -3.939 3.293 1 98.94 100 LEU A N 1
ATOM 814 C CA . LEU A 1 100 ? -6.484 -3.691 2.229 1 98.94 100 LEU A CA 1
ATOM 815 C C . LEU A 1 100 ? -6.469 -2.217 1.845 1 98.94 100 LEU A C 1
ATOM 817 O O . LEU A 1 100 ? -5.398 -1.638 1.635 1 98.94 100 LEU A O 1
ATOM 821 N N . SER A 1 101 ? -7.629 -1.637 1.764 1 98.94 101 SER A N 1
ATOM 822 C CA . SER A 1 101 ? -7.766 -0.226 1.414 1 98.94 101 SER A CA 1
ATOM 823 C C . SER A 1 101 ? -7.109 0.668 2.463 1 98.94 101 SER A C 1
ATOM 825 O O . SER A 1 101 ? -6.383 1.604 2.121 1 98.94 101 SER A O 1
ATOM 827 N N . ASP A 1 102 ? -7.352 0.343 3.742 1 98.88 102 ASP A N 1
ATOM 828 C CA . ASP A 1 102 ? -6.762 1.15 4.805 1 98.88 102 ASP A CA 1
ATOM 829 C C . ASP A 1 102 ? -5.234 1.109 4.742 1 98.88 102 ASP A C 1
ATOM 831 O O . ASP A 1 102 ? -4.574 2.137 4.91 1 98.88 102 ASP A O 1
ATOM 835 N N . VAL A 1 103 ? -4.672 -0.053 4.469 1 98.94 103 VAL A N 1
ATOM 836 C CA . VAL A 1 103 ? -3.225 -0.172 4.32 1 98.94 103 VAL A CA 1
ATOM 837 C C . VAL A 1 103 ? -2.748 0.701 3.162 1 98.94 103 VAL A C 1
ATOM 839 O O . VAL A 1 103 ? -1.796 1.471 3.307 1 98.94 103 VAL A O 1
ATOM 842 N N . LEU A 1 104 ? -3.416 0.609 2.035 1 98.94 104 LEU A N 1
ATOM 843 C CA . LEU A 1 104 ? -3.029 1.39 0.865 1 98.94 104 LEU A CA 1
ATOM 844 C C . LEU A 1 104 ? -3.107 2.885 1.158 1 98.94 104 LEU A C 1
ATOM 846 O O . LEU A 1 104 ? -2.186 3.635 0.83 1 98.94 104 LEU A O 1
ATOM 850 N N . LEU A 1 105 ? -4.168 3.336 1.756 1 98.88 105 LEU A N 1
ATOM 851 C CA . LEU A 1 105 ? -4.406 4.758 1.974 1 98.88 105 LEU A CA 1
ATOM 852 C C . LEU A 1 105 ? -3.365 5.348 2.918 1 98.88 105 LEU A C 1
ATOM 854 O O . LEU A 1 105 ? -2.822 6.422 2.656 1 98.88 105 LEU A O 1
ATOM 858 N N . TYR A 1 106 ? -3.002 4.594 3.984 1 98.88 106 TYR A N 1
ATOM 859 C CA . TYR A 1 106 ? -1.983 5.113 4.891 1 98.88 106 TYR A CA 1
ATOM 860 C C . TYR A 1 106 ? -0.606 5.078 4.238 1 98.88 106 TYR A C 1
ATOM 862 O O . TYR A 1 106 ? 0.227 5.953 4.488 1 98.88 106 TYR A O 1
ATOM 870 N N . LEU A 1 107 ? -0.371 4.066 3.439 1 98.94 107 LEU A N 1
ATOM 871 C CA . LEU A 1 107 ? 0.897 3.986 2.723 1 98.94 107 LEU A CA 1
ATOM 872 C C . LEU A 1 107 ? 1.066 5.172 1.78 1 98.94 107 LEU A C 1
ATOM 874 O O . LEU A 1 107 ? 2.119 5.812 1.765 1 98.94 107 LEU A O 1
ATOM 878 N N . VAL A 1 108 ? 0.056 5.457 1.002 1 98.94 108 VAL A N 1
ATOM 879 C CA . VAL A 1 108 ? 0.076 6.555 0.044 1 98.94 108 VAL A CA 1
ATOM 880 C C . VAL A 1 108 ? 0.243 7.883 0.783 1 98.94 108 VAL A C 1
ATOM 882 O O . VAL A 1 108 ? 1.029 8.734 0.368 1 98.94 108 VAL A O 1
ATOM 885 N N . ARG A 1 109 ? -0.504 8.062 1.914 1 98.81 109 ARG A N 1
ATOM 886 C CA . ARG A 1 109 ? -0.409 9.305 2.676 1 98.81 109 ARG A CA 1
ATOM 887 C C . ARG A 1 109 ? 0.981 9.469 3.279 1 98.81 109 ARG A C 1
ATOM 889 O O . ARG A 1 109 ? 1.536 10.57 3.275 1 98.81 109 ARG A O 1
ATOM 896 N N . LEU A 1 110 ? 1.552 8.367 3.732 1 98.81 110 LEU A N 1
ATOM 897 C CA . LEU A 1 110 ? 2.896 8.398 4.297 1 98.81 110 LEU A CA 1
ATOM 898 C C . LEU A 1 110 ? 3.916 8.828 3.248 1 98.81 110 LEU A C 1
ATOM 900 O O . LEU A 1 110 ? 4.73 9.727 3.496 1 98.81 110 LEU A O 1
ATOM 904 N N . ALA A 1 111 ? 3.842 8.18 2.084 1 98.88 111 ALA A N 1
ATOM 905 C CA . ALA A 1 111 ? 4.758 8.562 1.014 1 98.88 111 ALA A CA 1
ATOM 906 C C . ALA A 1 111 ? 4.609 10.039 0.663 1 98.88 111 ALA A C 1
ATOM 908 O O . ALA A 1 111 ? 5.605 10.742 0.47 1 98.88 111 ALA A O 1
ATOM 909 N N . ASP A 1 112 ? 3.404 10.492 0.631 1 98.62 112 ASP A N 1
ATOM 910 C CA . ASP A 1 112 ? 3.107 11.867 0.255 1 98.62 112 ASP A CA 1
ATOM 911 C C . ASP A 1 112 ? 3.695 12.852 1.265 1 98.62 112 ASP A C 1
ATOM 913 O O . ASP A 1 112 ? 4.363 13.812 0.883 1 98.62 112 ASP A O 1
ATOM 917 N N . VAL A 1 113 ? 3.484 12.641 2.553 1 98.31 113 VAL A N 1
ATOM 918 C CA . VAL A 1 113 ? 3.949 13.578 3.572 1 98.31 113 VAL A CA 1
ATOM 919 C C . VAL A 1 113 ? 5.473 13.547 3.65 1 98.31 113 VAL A C 1
ATOM 921 O O . VAL A 1 113 ? 6.098 14.5 4.113 1 98.31 113 VAL A O 1
ATOM 924 N N . CYS A 1 114 ? 6.082 12.445 3.217 1 98.25 114 CYS A N 1
ATOM 925 C CA . CYS A 1 114 ? 7.535 12.344 3.154 1 98.25 114 CYS A CA 1
ATOM 926 C C . CYS A 1 114 ? 8.078 13.031 1.909 1 98.25 114 CYS A C 1
ATOM 928 O O . CYS A 1 114 ? 9.297 13.164 1.749 1 98.25 114 CYS A O 1
ATOM 930 N N . GLY A 1 115 ? 7.184 13.391 0.958 1 97.56 115 GLY A N 1
ATOM 931 C CA . GLY A 1 115 ? 7.598 14.062 -0.263 1 97.56 115 GLY A CA 1
ATOM 932 C C . GLY A 1 115 ? 8.109 13.102 -1.325 1 97.56 115 GLY A C 1
ATOM 933 O O . GLY A 1 115 ? 8.938 13.477 -2.16 1 97.56 115 GLY A O 1
ATOM 934 N N . LEU A 1 116 ? 7.672 11.922 -1.275 1 97.81 116 LEU A N 1
ATOM 935 C CA . LEU A 1 116 ? 8.172 10.891 -2.182 1 97.81 116 LEU A CA 1
ATOM 936 C C . LEU A 1 116 ? 7.109 10.508 -3.209 1 97.81 116 LEU A C 1
ATOM 938 O O . LEU A 1 116 ? 5.926 10.422 -2.879 1 97.81 116 LEU A O 1
ATOM 942 N N . ASP A 1 117 ? 7.512 10.297 -4.441 1 97.25 117 ASP A N 1
ATOM 943 C CA . ASP A 1 117 ? 6.648 9.75 -5.48 1 97.25 117 ASP A CA 1
ATOM 944 C C . ASP A 1 117 ? 6.598 8.227 -5.402 1 97.25 117 ASP A C 1
ATOM 946 O O . ASP A 1 117 ? 7.473 7.539 -5.941 1 97.25 117 ASP A O 1
ATOM 950 N N . LEU A 1 118 ? 5.602 7.773 -4.863 1 98.56 118 LEU A N 1
ATOM 951 C CA . LEU A 1 118 ? 5.496 6.348 -4.578 1 98.56 118 LEU A CA 1
ATOM 952 C C . LEU A 1 118 ? 5.414 5.539 -5.871 1 98.56 118 LEU A C 1
ATOM 954 O O . LEU A 1 118 ? 5.957 4.438 -5.957 1 98.56 118 LEU A O 1
ATOM 958 N N . GLY A 1 119 ? 4.688 6.055 -6.832 1 98.12 119 GLY A N 1
ATOM 959 C CA . GLY A 1 119 ? 4.574 5.375 -8.109 1 98.12 119 GLY A CA 1
ATOM 960 C C . GLY A 1 119 ? 5.91 5.199 -8.812 1 98.12 119 GLY A C 1
ATOM 961 O O . GLY A 1 119 ? 6.262 4.09 -9.219 1 98.12 119 GLY A O 1
ATOM 962 N N . GLN A 1 120 ? 6.621 6.258 -8.93 1 97.19 120 GLN A N 1
ATOM 963 C CA . GLN A 1 120 ? 7.93 6.184 -9.578 1 97.19 120 GLN A CA 1
ATOM 964 C C . GLN A 1 120 ? 8.891 5.312 -8.773 1 97.19 120 GLN A C 1
ATOM 966 O O . GLN A 1 120 ? 9.688 4.57 -9.352 1 97.19 120 GLN A O 1
ATOM 971 N N . ALA A 1 121 ? 8.836 5.406 -7.469 1 98.06 121 ALA A N 1
ATOM 972 C CA . ALA A 1 121 ? 9.648 4.551 -6.617 1 98.06 121 ALA A CA 1
ATOM 973 C C . ALA A 1 121 ? 9.359 3.074 -6.883 1 98.06 121 ALA A C 1
ATOM 975 O O . ALA A 1 121 ? 10.281 2.26 -6.961 1 98.06 121 ALA A O 1
ATOM 976 N N . ALA A 1 122 ? 8.125 2.742 -6.996 1 98.44 122 ALA A N 1
ATOM 977 C CA . ALA A 1 122 ? 7.723 1.359 -7.242 1 98.44 122 ALA A CA 1
ATOM 978 C C . ALA A 1 122 ? 8.234 0.868 -8.594 1 98.44 122 ALA A C 1
ATOM 980 O O . ALA A 1 122 ? 8.711 -0.264 -8.711 1 98.44 122 ALA A O 1
ATOM 981 N N . LEU A 1 123 ? 8.086 1.693 -9.594 1 97.38 123 LEU A N 1
ATOM 982 C CA . LEU A 1 123 ? 8.586 1.306 -10.914 1 97.38 123 LEU A CA 1
ATOM 983 C C . LEU A 1 123 ? 10.094 1.087 -10.875 1 97.38 123 LEU A C 1
ATOM 985 O O . LEU A 1 123 ? 10.602 0.12 -11.453 1 97.38 123 LEU A O 1
ATOM 989 N N . THR A 1 124 ? 10.781 2.008 -10.227 1 97.06 124 THR A N 1
ATOM 990 C CA . THR A 1 124 ? 12.227 1.854 -10.062 1 97.06 124 THR A CA 1
ATOM 991 C C . THR A 1 124 ? 12.547 0.549 -9.336 1 97.06 124 THR A C 1
ATOM 993 O O . THR A 1 124 ? 13.469 -0.17 -9.734 1 97.06 124 THR A O 1
ATOM 996 N N . LYS A 1 125 ? 11.797 0.257 -8.312 1 98.12 125 LYS A N 1
ATOM 997 C CA . LYS A 1 125 ? 12.008 -0.965 -7.539 1 98.12 125 LYS A CA 1
ATOM 998 C C . LYS A 1 125 ? 11.766 -2.205 -8.398 1 98.12 125 LYS A C 1
ATOM 1000 O O . LYS A 1 125 ? 12.484 -3.203 -8.266 1 98.12 125 LYS A O 1
ATOM 1005 N N . LEU A 1 126 ? 10.812 -2.17 -9.25 1 97.38 126 LEU A N 1
ATOM 1006 C CA . LEU A 1 126 ? 10.531 -3.287 -10.141 1 97.38 126 LEU A CA 1
ATOM 1007 C C . LEU A 1 126 ? 11.703 -3.539 -11.086 1 97.38 126 LEU A C 1
ATOM 1009 O O . LEU A 1 126 ? 12.055 -4.691 -11.344 1 97.38 126 LEU A O 1
ATOM 1013 N N . VAL A 1 127 ? 12.242 -2.473 -11.578 1 96.38 127 VAL A N 1
ATOM 1014 C CA . VAL A 1 127 ? 13.406 -2.584 -12.453 1 96.38 127 VAL A CA 1
ATOM 1015 C C . VAL A 1 127 ? 14.57 -3.199 -11.688 1 96.38 127 VAL A C 1
ATOM 1017 O O . VAL A 1 127 ? 15.234 -4.113 -12.18 1 96.38 127 VAL A O 1
ATOM 1020 N N . LYS A 1 128 ? 14.836 -2.762 -10.469 1 97.5 128 LYS A N 1
ATOM 1021 C CA . LYS A 1 128 ? 15.891 -3.311 -9.633 1 97.5 128 LYS A CA 1
ATOM 1022 C C . LYS A 1 128 ? 15.672 -4.797 -9.375 1 97.5 128 LYS A C 1
ATOM 1024 O O . LYS A 1 128 ? 16.625 -5.59 -9.422 1 97.5 128 LYS A O 1
ATOM 1029 N N . ASN A 1 129 ? 14.43 -5.184 -9.086 1 96.44 129 ASN A N 1
ATOM 1030 C CA . ASN A 1 129 ? 14.102 -6.582 -8.836 1 96.44 129 ASN A CA 1
ATOM 1031 C C . ASN A 1 129 ? 14.359 -7.445 -10.07 1 96.44 129 ASN A C 1
ATOM 1033 O O . ASN A 1 129 ? 14.805 -8.586 -9.953 1 96.44 129 ASN A O 1
ATOM 1037 N N . ALA A 1 130 ? 14.039 -6.91 -11.195 1 95.25 130 ALA A N 1
ATOM 1038 C CA . ALA A 1 130 ? 14.258 -7.641 -12.445 1 95.25 130 ALA A CA 1
ATOM 1039 C C . ALA A 1 130 ? 15.75 -7.891 -12.672 1 95.25 130 ALA A C 1
ATOM 1041 O O . ALA A 1 130 ? 16.141 -8.945 -13.18 1 95.25 130 ALA A O 1
ATOM 1042 N N . GLN A 1 131 ? 16.547 -6.941 -12.352 1 95.81 131 GLN A N 1
ATOM 1043 C CA . GLN A 1 131 ? 17.984 -7.086 -12.477 1 95.81 131 GLN A CA 1
ATOM 1044 C C . GLN A 1 131 ? 18.531 -8.109 -11.484 1 95.81 131 GLN A C 1
ATOM 1046 O O . GLN A 1 131 ? 19.422 -8.891 -11.82 1 95.81 131 GLN A O 1
ATOM 1051 N N . LYS A 1 132 ? 18.031 -8.109 -10.305 1 95.94 132 LYS A N 1
ATOM 1052 C CA . LYS A 1 132 ? 18.469 -9.016 -9.25 1 95.94 132 LYS A CA 1
ATOM 1053 C C . LYS A 1 132 ? 18.031 -10.445 -9.531 1 95.94 132 LYS A C 1
ATOM 1055 O O . LYS A 1 132 ? 18.734 -11.398 -9.203 1 95.94 132 LYS A O 1
ATOM 1060 N N . TYR A 1 133 ? 16.812 -10.547 -10.117 1 94.88 133 TYR A N 1
ATOM 1061 C CA . TYR A 1 133 ? 16.219 -11.844 -10.438 1 94.88 133 TYR A CA 1
ATOM 1062 C C . TYR A 1 133 ? 15.898 -11.945 -11.922 1 94.88 133 TYR A C 1
ATOM 1064 O O . TYR A 1 133 ? 14.727 -11.938 -12.312 1 94.88 133 TYR A O 1
ATOM 1072 N N . PRO A 1 134 ? 16.922 -12.164 -12.727 1 92.69 134 PRO A N 1
ATOM 1073 C CA . PRO A 1 134 ? 16.703 -12.234 -14.172 1 92.69 134 PRO A CA 1
ATOM 1074 C C . PRO A 1 134 ? 15.922 -13.484 -14.586 1 92.69 134 PRO A C 1
ATOM 1076 O O . PRO A 1 134 ? 15.898 -14.477 -13.852 1 92.69 134 PRO A O 1
ATOM 1079 N N . VAL A 1 135 ? 15.281 -13.328 -15.766 1 90.5 135 VAL A N 1
ATOM 1080 C CA . VAL A 1 135 ? 14.547 -14.461 -16.312 1 90.5 135 VAL A CA 1
ATOM 1081 C C . VAL A 1 135 ? 15.523 -15.531 -16.797 1 90.5 135 VAL A C 1
ATOM 1083 O O . VAL A 1 135 ? 16.5 -15.219 -17.469 1 90.5 135 VAL A O 1
ATOM 1086 N N . VAL A 1 136 ? 15.367 -16.734 -16.344 1 78.75 136 VAL A N 1
ATOM 1087 C CA . VAL A 1 136 ? 16.234 -17.828 -16.781 1 78.75 136 VAL A CA 1
ATOM 1088 C C . VAL A 1 136 ? 15.695 -18.422 -18.078 1 78.75 136 VAL A C 1
ATOM 1090 O O . VAL A 1 136 ? 14.547 -18.859 -18.141 1 78.75 136 VAL A O 1
ATOM 1093 N N . VAL A 1 137 ? 16.25 -17.953 -19.109 1 70.25 137 VAL A N 1
ATOM 1094 C CA . VAL A 1 137 ? 15.891 -18.547 -20.391 1 70.25 137 VAL A CA 1
ATOM 1095 C C . VAL A 1 137 ? 16.547 -19.906 -20.547 1 70.25 137 VAL A C 1
ATOM 1097 O O . VAL A 1 137 ? 17.766 -20.047 -20.375 1 70.25 137 VAL A O 1
ATOM 1100 N N . THR A 1 138 ? 15.852 -20.922 -20.062 1 60.34 138 THR A N 1
ATOM 1101 C CA . THR A 1 138 ? 16.422 -22.234 -20.359 1 60.34 138 THR A CA 1
ATOM 1102 C C . THR A 1 138 ? 16.578 -22.422 -21.875 1 60.34 138 THR A C 1
ATOM 1104 O O . THR A 1 138 ? 15.602 -22.297 -22.609 1 60.34 138 THR A O 1
ATOM 1107 N N . ASN A 1 139 ? 17.562 -21.812 -22.328 1 53.06 139 ASN A N 1
ATOM 1108 C CA . ASN A 1 139 ? 17.875 -22.219 -23.688 1 53.06 139 ASN A CA 1
ATOM 1109 C C . ASN A 1 139 ? 17.844 -23.734 -23.844 1 53.06 139 ASN A C 1
ATOM 1111 O O . ASN A 1 139 ? 18.672 -24.438 -23.234 1 53.06 139 ASN A O 1
ATOM 1115 N N . ASN A 1 140 ? 16.766 -24.375 -23.719 1 51.09 140 ASN A N 1
ATOM 1116 C CA . ASN A 1 140 ? 16.875 -25.75 -24.234 1 51.09 140 ASN A CA 1
ATOM 1117 C C . ASN A 1 140 ? 17.5 -25.781 -25.609 1 51.09 140 ASN A C 1
ATOM 1119 O O . ASN A 1 140 ? 16.859 -25.438 -26.609 1 51.09 140 ASN A O 1
ATOM 1123 N N . THR A 1 141 ? 18.641 -25.359 -25.797 1 51.59 141 THR A N 1
ATOM 1124 C CA . THR A 1 141 ? 19.281 -25.781 -27.031 1 51.59 141 THR A CA 1
ATOM 1125 C C . THR A 1 141 ? 19.156 -27.297 -27.219 1 51.59 141 THR A C 1
ATOM 1127 O O . THR A 1 141 ? 19.594 -28.062 -26.359 1 51.59 141 THR A O 1
ATOM 1130 N N . PRO A 1 142 ? 18.234 -27.75 -28.031 1 51.5 142 PRO A N 1
ATOM 1131 C CA . PRO A 1 142 ? 18.203 -29.188 -28.312 1 51.5 142 PRO A CA 1
ATOM 1132 C C . PRO A 1 142 ? 19.594 -29.781 -28.5 1 51.5 142 PRO A C 1
ATOM 1134 O O . PRO A 1 142 ? 20.438 -29.188 -29.156 1 51.5 142 PRO A O 1
ATOM 1137 N N . SER A 1 143 ? 20.203 -30.25 -27.453 1 48.88 143 SER A N 1
ATOM 1138 C CA . SER A 1 143 ? 21.406 -31.047 -27.688 1 48.88 143 SER A CA 1
ATOM 1139 C C . SER A 1 143 ? 21.281 -31.891 -28.953 1 48.88 143 SER A C 1
ATOM 1141 O O . SER A 1 143 ? 20.297 -32.625 -29.125 1 48.88 143 SER A O 1
ATOM 1143 N N . SER A 1 144 ? 21.797 -31.453 -30.047 1 48.06 144 SER A N 1
ATOM 1144 C CA . SER A 1 144 ? 22.016 -32.281 -31.219 1 48.06 144 SER A CA 1
ATOM 1145 C C . SER A 1 144 ? 22.406 -33.688 -30.844 1 48.06 144 SER A C 1
ATOM 1147 O O . SER A 1 144 ? 23.422 -33.906 -30.156 1 48.06 144 SER A O 1
ATOM 1149 N N . THR A 1 145 ? 21.469 -34.531 -30.484 1 46.91 145 THR A N 1
ATOM 1150 C CA . THR A 1 145 ? 21.766 -35.938 -30.484 1 46.91 145 THR A CA 1
ATOM 1151 C C . THR A 1 145 ? 22.656 -36.344 -31.656 1 46.91 145 THR A C 1
ATOM 1153 O O . THR A 1 145 ? 22.25 -36.188 -32.812 1 46.91 145 THR A O 1
ATOM 1156 N N . THR A 1 146 ? 23.938 -36.094 -31.562 1 42.84 146 THR A N 1
ATOM 1157 C CA . THR A 1 146 ? 24.875 -36.719 -32.469 1 42.84 146 THR A CA 1
ATOM 1158 C C . THR A 1 146 ? 24.562 -38.219 -32.625 1 42.84 146 THR A C 1
ATOM 1160 O O . THR A 1 146 ? 24.5 -38.938 -31.641 1 42.84 146 THR A O 1
ATOM 1163 N N . MET A 1 147 ? 23.766 -38.562 -33.656 1 40.94 147 MET A N 1
ATOM 1164 C CA . MET A 1 147 ? 23.719 -39.906 -34.219 1 40.94 147 MET A CA 1
ATOM 1165 C C . MET A 1 147 ? 25.125 -40.5 -34.344 1 40.94 147 MET A C 1
ATOM 1167 O O . MET A 1 147 ? 25.938 -40 -35.125 1 40.94 147 MET A O 1
ATOM 1171 N N . ASN A 1 148 ? 25.734 -40.688 -33.156 1 31.53 148 ASN A N 1
ATOM 1172 C CA . ASN A 1 148 ? 26.688 -41.781 -33.406 1 31.53 148 ASN A CA 1
ATOM 1173 C C . ASN A 1 148 ? 25.969 -43.125 -33.594 1 31.53 148 ASN A C 1
ATOM 1175 O O . ASN A 1 148 ? 25 -43.406 -32.906 1 31.53 148 ASN A O 1
ATOM 1179 N N . MET B 1 1 ? 7.531 -11.945 -26.703 1 30.17 1 MET B N 1
ATOM 1180 C CA . MET B 1 1 ? 7.172 -11.898 -25.297 1 30.17 1 MET B CA 1
ATOM 1181 C C . MET B 1 1 ? 8.305 -11.312 -24.453 1 30.17 1 MET B C 1
ATOM 1183 O O . MET B 1 1 ? 8.078 -10.82 -23.359 1 30.17 1 MET B O 1
ATOM 1187 N N . HIS B 1 2 ? 9.43 -11.555 -24.984 1 37.47 2 HIS B N 1
ATOM 1188 C CA . HIS B 1 2 ? 10.758 -11.102 -24.578 1 37.47 2 HIS B CA 1
ATOM 1189 C C . HIS B 1 2 ? 10.875 -9.586 -24.688 1 37.47 2 HIS B C 1
ATOM 1191 O O . HIS B 1 2 ? 11.57 -8.953 -23.891 1 37.47 2 HIS B O 1
ATOM 1197 N N . SER B 1 3 ? 10.133 -9.156 -25.641 1 39.09 3 SER B N 1
ATOM 1198 C CA . SER B 1 3 ? 10.398 -7.844 -26.219 1 39.09 3 SER B CA 1
ATOM 1199 C C . SER B 1 3 ? 9.789 -6.73 -25.375 1 39.09 3 SER B C 1
ATOM 1201 O O . SER B 1 3 ? 10.266 -5.594 -25.391 1 39.09 3 SER B O 1
ATOM 1203 N N . ILE B 1 4 ? 8.688 -7.125 -24.75 1 42.19 4 ILE B N 1
ATOM 1204 C CA . ILE B 1 4 ? 7.98 -6.027 -24.094 1 42.19 4 ILE B CA 1
ATOM 1205 C C . ILE B 1 4 ? 8.703 -5.641 -22.797 1 42.19 4 ILE B C 1
ATOM 1207 O O . ILE B 1 4 ? 8.805 -4.457 -22.469 1 42.19 4 ILE B O 1
ATOM 1211 N N . TRP B 1 5 ? 9.195 -6.652 -22.047 1 44.53 5 TRP B N 1
ATOM 1212 C CA . TRP B 1 5 ? 9.93 -6.367 -20.828 1 44.53 5 TRP B CA 1
ATOM 1213 C C . TRP B 1 5 ? 11.195 -5.566 -21.125 1 44.53 5 TRP B C 1
ATOM 1215 O O . TRP B 1 5 ? 11.516 -4.609 -20.422 1 44.53 5 TRP B O 1
ATOM 1225 N N . MET B 1 6 ? 11.859 -5.949 -22.172 1 44.16 6 MET B N 1
ATOM 1226 C CA . MET B 1 6 ? 13.062 -5.23 -22.578 1 44.16 6 MET B CA 1
ATOM 1227 C C . MET B 1 6 ? 12.734 -3.773 -22.906 1 44.16 6 MET B C 1
ATOM 1229 O O . MET B 1 6 ? 13.57 -2.889 -22.688 1 44.16 6 MET B O 1
ATOM 1233 N N . LYS B 1 7 ? 11.727 -3.719 -23.672 1 42.84 7 LYS B N 1
ATOM 1234 C CA . LYS B 1 7 ? 11.391 -2.369 -24.125 1 42.84 7 LYS B CA 1
ATOM 1235 C C . LYS B 1 7 ? 11.047 -1.469 -22.938 1 42.84 7 LYS B C 1
ATOM 1237 O O . LYS B 1 7 ? 11.43 -0.297 -22.906 1 42.84 7 LYS B O 1
ATOM 1242 N N . HIS B 1 8 ? 10.398 -1.977 -22 1 40.97 8 HIS B N 1
ATOM 1243 C CA . HIS B 1 8 ? 10.039 -1.191 -20.812 1 40.97 8 HIS B CA 1
ATOM 1244 C C . HIS B 1 8 ? 11.273 -0.861 -19.984 1 40.97 8 HIS B C 1
ATOM 1246 O O . HIS B 1 8 ? 11.383 0.24 -19.438 1 40.97 8 HIS B O 1
ATOM 1252 N N . GLU B 1 9 ? 12.227 -1.766 -19.875 1 46.34 9 GLU B N 1
ATOM 1253 C CA . GLU B 1 9 ? 13.508 -1.458 -19.266 1 46.34 9 GLU B CA 1
ATOM 1254 C C . GLU B 1 9 ? 14.195 -0.291 -19.969 1 46.34 9 GLU B C 1
ATOM 1256 O O . GLU B 1 9 ? 14.781 0.578 -19.312 1 46.34 9 GLU B O 1
ATOM 1261 N N . LEU B 1 10 ? 14.211 -0.279 -21.234 1 43.03 10 LEU B N 1
ATOM 1262 C CA . LEU B 1 10 ? 14.836 0.765 -22.031 1 43.03 10 LEU B CA 1
ATOM 1263 C C . LEU B 1 10 ? 14.125 2.1 -21.844 1 43.03 10 LEU B C 1
ATOM 1265 O O . LEU B 1 10 ? 14.766 3.152 -21.812 1 43.03 10 LEU B O 1
ATOM 1269 N N . GLU B 1 11 ? 12.922 2.008 -21.812 1 42.16 11 GLU B N 1
ATOM 1270 C CA . GLU B 1 11 ? 12.211 3.273 -21.656 1 42.16 11 GLU B CA 1
ATOM 1271 C C . GLU B 1 11 ? 12.484 3.908 -20.297 1 42.16 11 GLU B C 1
ATOM 1273 O O . GLU B 1 11 ? 12.594 5.133 -20.188 1 42.16 11 GLU B O 1
ATOM 1278 N N . ILE B 1 12 ? 12.766 3.07 -19.359 1 43.25 12 ILE B N 1
ATOM 1279 C CA . ILE B 1 12 ? 13.07 3.607 -18.047 1 43.25 12 ILE B CA 1
ATOM 1280 C C . ILE B 1 12 ? 14.516 4.105 -18.016 1 43.25 12 ILE B C 1
ATOM 1282 O O . ILE B 1 12 ? 14.812 5.145 -17.422 1 43.25 12 ILE B O 1
ATOM 1286 N N . LYS B 1 13 ? 15.508 3.424 -18.688 1 40.69 13 LYS B N 1
ATOM 1287 C CA . LYS B 1 13 ? 16.891 3.895 -18.719 1 40.69 13 LYS B CA 1
ATOM 1288 C C . LYS B 1 13 ? 17 5.211 -19.484 1 40.69 13 LYS B C 1
ATOM 1290 O O . LYS B 1 13 ? 17.859 6.039 -19.188 1 40.69 13 LYS B O 1
ATOM 1295 N N . THR B 1 14 ? 16.391 5.328 -20.625 1 35.28 14 THR B N 1
ATOM 1296 C CA . THR B 1 14 ? 16.625 6.461 -21.5 1 35.28 14 THR B CA 1
ATOM 1297 C C . THR B 1 14 ? 16.203 7.766 -20.844 1 35.28 14 THR B C 1
ATOM 1299 O O . THR B 1 14 ? 16.359 8.844 -21.438 1 35.28 14 THR B O 1
ATOM 1302 N N . ARG B 1 15 ? 15.406 7.621 -19.875 1 32.34 15 ARG B N 1
ATOM 1303 C CA . ARG B 1 15 ? 15 8.938 -19.406 1 32.34 15 ARG B CA 1
ATOM 1304 C C . ARG B 1 15 ? 16.094 9.594 -18.578 1 32.34 15 ARG B C 1
ATOM 1306 O O . ARG B 1 15 ? 15.922 10.695 -18.062 1 32.34 15 ARG B O 1
ATOM 1313 N N . LYS B 1 16 ? 17.219 9.023 -18.219 1 35.5 16 LYS B N 1
ATOM 1314 C CA . LYS B 1 16 ? 18.203 9.742 -17.422 1 35.5 16 LYS B CA 1
ATOM 1315 C C . LYS B 1 16 ? 18.984 10.734 -18.281 1 35.5 16 LYS B C 1
ATOM 1317 O O . LYS B 1 16 ? 19.922 11.367 -17.797 1 35.5 16 LYS B O 1
ATOM 1322 N N . GLY B 1 17 ? 19.203 10.469 -19.625 1 31.77 17 GLY B N 1
ATOM 1323 C CA . GLY B 1 17 ? 20.219 11.25 -20.312 1 31.77 17 GLY B CA 1
ATOM 1324 C C . GLY B 1 17 ? 20.062 12.75 -20.125 1 31.77 17 GLY B C 1
ATOM 1325 O O . GLY B 1 17 ? 20.891 13.398 -19.5 1 31.77 17 GLY B O 1
ATOM 1326 N N . ASP B 1 18 ? 19.797 13.609 -21.344 1 33.47 18 ASP B N 1
ATOM 1327 C CA . ASP B 1 18 ? 20.188 14.945 -21.766 1 33.47 18 ASP B CA 1
ATOM 1328 C C . ASP B 1 18 ? 19.406 16.031 -21.016 1 33.47 18 ASP B C 1
ATOM 1330 O O . ASP B 1 18 ? 18.203 16.156 -21.203 1 33.47 18 ASP B O 1
ATOM 1334 N N . MET B 1 19 ? 19.828 16.359 -19.875 1 31.45 19 MET B N 1
ATOM 1335 C CA . MET B 1 19 ? 19.359 17.562 -19.172 1 31.45 19 MET B CA 1
ATOM 1336 C C . MET B 1 19 ? 19.641 18.812 -20 1 31.45 19 MET B C 1
ATOM 1338 O O . MET B 1 19 ? 20.453 19.656 -19.594 1 31.45 19 MET B O 1
ATOM 1342 N N . ASP B 1 20 ? 20.016 18.797 -21.266 1 35.78 20 ASP B N 1
ATOM 1343 C CA . ASP B 1 20 ? 20.188 20.141 -21.781 1 35.78 20 ASP B CA 1
ATOM 1344 C C . ASP B 1 20 ? 18.906 20.969 -21.609 1 35.78 20 ASP B C 1
ATOM 1346 O O . ASP B 1 20 ? 17.859 20.609 -22.156 1 35.78 20 ASP B O 1
ATOM 1350 N N . CYS B 1 21 ? 18.797 21.859 -20.625 1 31.8 21 CYS B N 1
ATOM 1351 C CA . CYS B 1 21 ? 17.812 22.812 -20.125 1 31.8 21 CYS B CA 1
ATOM 1352 C C . CYS B 1 21 ? 17.375 23.781 -21.203 1 31.8 21 CYS B C 1
ATOM 1354 O O . CYS B 1 21 ? 16.578 24.688 -20.953 1 31.8 21 CYS B O 1
ATOM 1356 N N . SER B 1 22 ? 18.203 24.078 -22.203 1 33.66 22 SER B N 1
ATOM 1357 C CA . SER B 1 22 ? 17.688 25.312 -22.812 1 33.66 22 SER B CA 1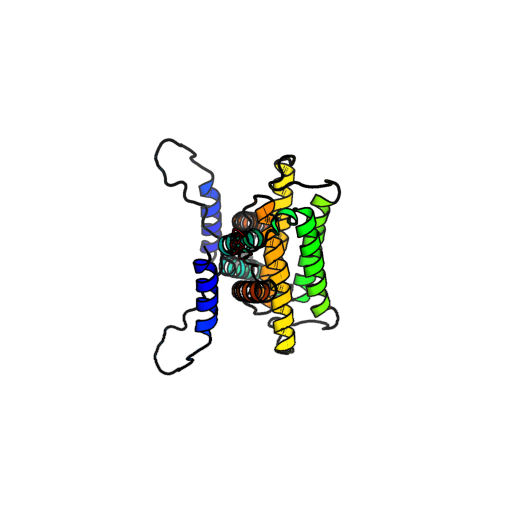
ATOM 1358 C C . SER B 1 22 ? 16.297 25.109 -23.391 1 33.66 22 SER B C 1
ATOM 1360 O O . SER B 1 22 ? 15.633 26.062 -23.781 1 33.66 22 SER B O 1
ATOM 1362 N N . TYR B 1 23 ? 16.141 24.172 -24.344 1 36.06 23 TYR B N 1
ATOM 1363 C CA . TYR B 1 23 ? 14.938 24.156 -25.172 1 36.06 23 TYR B CA 1
ATOM 1364 C C . TYR B 1 23 ? 13.719 23.781 -24.328 1 36.06 23 TYR B C 1
ATOM 1366 O O . TYR B 1 23 ? 13.844 23.109 -23.297 1 36.06 23 TYR B O 1
ATOM 1374 N N . GLY B 1 24 ? 12.547 24.609 -24.328 1 37 24 GLY B N 1
ATOM 1375 C CA . GLY B 1 24 ? 11.242 24.453 -23.719 1 37 24 GLY B CA 1
ATOM 1376 C C . GLY B 1 24 ? 10.789 23.016 -23.641 1 37 24 GLY B C 1
ATOM 1377 O O . GLY B 1 24 ? 9.961 22.562 -24.453 1 37 24 GLY B O 1
ATOM 1378 N N . PHE B 1 25 ? 11.664 22.109 -23.688 1 38.34 25 PHE B N 1
ATOM 1379 C CA . PHE B 1 25 ? 11.125 20.75 -23.672 1 38.34 25 PHE B CA 1
ATOM 1380 C C . PHE B 1 25 ? 10.156 20.562 -22.516 1 38.34 25 PHE B C 1
ATOM 1382 O O . PHE B 1 25 ? 10.414 21.016 -21.406 1 38.34 25 PHE B O 1
ATOM 1389 N N . PRO B 1 26 ? 8.812 20.375 -22.781 1 40.91 26 PRO B N 1
ATOM 1390 C CA . PRO B 1 26 ? 7.816 20.172 -21.719 1 40.91 26 PRO B CA 1
ATOM 1391 C C . PRO B 1 26 ? 8.32 19.266 -20.594 1 40.91 26 PRO B C 1
ATOM 1393 O O . PRO B 1 26 ? 9.031 18.297 -20.859 1 40.91 26 PRO B O 1
ATOM 1396 N N . ILE B 1 27 ? 8.891 19.703 -19.484 1 43.38 27 ILE B N 1
ATOM 1397 C CA . ILE B 1 27 ? 9.086 18.906 -18.281 1 43.38 27 ILE B CA 1
ATOM 1398 C C . ILE B 1 27 ? 8.078 17.75 -18.266 1 43.38 27 ILE B C 1
ATOM 1400 O O . ILE B 1 27 ? 6.871 17.984 -18.156 1 43.38 27 ILE B O 1
ATOM 1404 N N . THR B 1 28 ? 8.148 16.844 -19.078 1 48.91 28 THR B N 1
ATOM 1405 C CA . THR B 1 28 ? 7.223 15.719 -19.078 1 48.91 28 THR B CA 1
ATOM 1406 C C . THR B 1 28 ? 6.953 15.234 -17.656 1 48.91 28 THR B C 1
ATOM 1408 O O . THR B 1 28 ? 7.891 15.016 -16.891 1 48.91 28 THR B O 1
ATOM 1411 N N . ARG B 1 29 ? 6.055 15.852 -16.938 1 57.44 29 ARG B N 1
ATOM 1412 C CA . ARG B 1 29 ? 5.566 15.367 -15.656 1 57.44 29 ARG B CA 1
ATOM 1413 C C . ARG B 1 29 ? 5.562 13.844 -15.609 1 57.44 29 ARG B C 1
ATOM 1415 O O . ARG B 1 29 ? 5.09 13.188 -16.547 1 57.44 29 ARG B O 1
ATOM 1422 N N . PRO B 1 30 ? 6.488 13.383 -14.727 1 72 30 PRO B N 1
ATOM 1423 C CA . PRO B 1 30 ? 6.484 11.914 -14.672 1 72 30 PRO B CA 1
ATOM 1424 C C . PRO B 1 30 ? 5.078 11.328 -14.734 1 72 30 PRO B C 1
ATOM 1426 O O . PRO B 1 30 ? 4.129 11.938 -14.234 1 72 30 PRO B O 1
ATOM 1429 N N . ARG B 1 31 ? 4.875 10.477 -15.641 1 86 31 ARG B N 1
ATOM 1430 C CA . ARG B 1 31 ? 3.596 9.797 -15.828 1 86 31 ARG B CA 1
ATOM 1431 C C . ARG B 1 31 ? 3.09 9.203 -14.523 1 86 31 ARG B C 1
ATOM 1433 O O . ARG B 1 31 ? 3.875 8.688 -13.727 1 86 31 ARG B O 1
ATOM 1440 N N . ASP B 1 32 ? 1.867 9.453 -14.289 1 94.06 32 ASP B N 1
ATOM 1441 C CA . ASP B 1 32 ? 1.218 8.859 -13.125 1 94.06 32 ASP B CA 1
ATOM 1442 C C . ASP B 1 32 ? 1.15 7.336 -13.258 1 94.06 32 ASP B C 1
ATOM 1444 O O . ASP B 1 32 ? 1.003 6.809 -14.367 1 94.06 32 ASP B O 1
ATOM 1448 N N . VAL B 1 33 ? 1.38 6.648 -12.188 1 97.56 33 VAL B N 1
ATOM 1449 C CA . VAL B 1 33 ? 1.365 5.188 -12.148 1 97.56 33 VAL B CA 1
ATOM 1450 C C . VAL B 1 33 ? 0.047 4.699 -11.555 1 97.56 33 VAL B C 1
ATOM 1452 O O . VAL B 1 33 ? -0.373 5.168 -10.492 1 97.56 33 VAL B O 1
ATOM 1455 N N . SER B 1 34 ? -0.593 3.805 -12.242 1 97.88 34 SER B N 1
ATOM 1456 C CA . SER B 1 34 ? -1.875 3.303 -11.758 1 97.88 34 SER B CA 1
ATOM 1457 C C . SER B 1 34 ? -1.712 1.967 -11.039 1 97.88 34 SER B C 1
ATOM 1459 O O . SER B 1 34 ? -0.711 1.272 -11.234 1 97.88 34 SER B O 1
ATOM 1461 N N . LEU B 1 35 ? -2.711 1.633 -10.242 1 98.56 35 LEU B N 1
ATOM 1462 C CA . LEU B 1 35 ? -2.678 0.385 -9.484 1 98.56 35 LEU B CA 1
ATOM 1463 C C . LEU B 1 35 ? -2.85 -0.815 -10.414 1 98.56 35 LEU B C 1
ATOM 1465 O O . LEU B 1 35 ? -2.23 -1.86 -10.203 1 98.56 35 LEU B O 1
ATOM 1469 N N . GLN B 1 36 ? -3.617 -0.663 -11.414 1 97.75 36 GLN B N 1
ATOM 1470 C CA . GLN B 1 36 ? -3.789 -1.751 -12.375 1 97.75 36 GLN B CA 1
ATOM 1471 C C . GLN B 1 36 ? -2.504 -2.006 -13.156 1 97.75 36 GLN B C 1
ATOM 1473 O O . GLN B 1 36 ? -2.164 -3.154 -13.445 1 97.75 36 GLN B O 1
ATOM 1478 N N . GLU B 1 37 ? -1.859 -0.945 -13.492 1 97.38 37 GLU B N 1
ATOM 1479 C CA . GLU B 1 37 ? -0.569 -1.099 -14.164 1 97.38 37 GLU B CA 1
ATOM 1480 C C . GLU B 1 37 ? 0.406 -1.895 -13.297 1 97.38 37 GLU B C 1
ATOM 1482 O O . GLU B 1 37 ? 1.05 -2.828 -13.781 1 97.38 37 GLU B O 1
ATOM 1487 N N . LEU B 1 38 ? 0.513 -1.565 -12.047 1 98.5 38 LEU B N 1
ATOM 1488 C CA . LEU B 1 38 ? 1.404 -2.281 -11.141 1 98.5 38 LEU B CA 1
ATOM 1489 C C . LEU B 1 38 ? 0.983 -3.74 -11.008 1 98.5 38 LEU B C 1
ATOM 1491 O O . LEU B 1 38 ? 1.829 -4.637 -11.016 1 98.5 38 LEU B O 1
ATOM 1495 N N . SER B 1 39 ? -0.313 -3.943 -10.852 1 98.56 39 SER B N 1
ATOM 1496 C CA . SER B 1 39 ? -0.834 -5.301 -10.734 1 98.56 39 SER B CA 1
ATOM 1497 C C . SER B 1 39 ? -0.434 -6.152 -11.93 1 98.56 39 SER B C 1
ATOM 1499 O O . SER B 1 39 ? 0.047 -7.277 -11.766 1 98.56 39 SER B O 1
ATOM 1501 N N . LYS B 1 40 ? -0.607 -5.621 -13.094 1 98.06 40 LYS B N 1
ATOM 1502 C CA . LYS B 1 4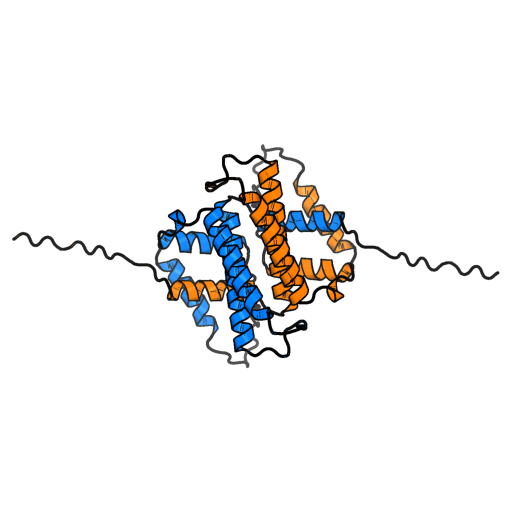0 ? -0.275 -6.34 -14.32 1 98.06 40 LYS B CA 1
ATOM 1503 C C . LYS B 1 40 ? 1.222 -6.629 -14.406 1 98.06 40 LYS B C 1
ATOM 1505 O O . LYS B 1 40 ? 1.627 -7.75 -14.727 1 98.06 40 LYS B O 1
ATOM 1510 N N . ARG B 1 41 ? 2.006 -5.668 -14.117 1 97.56 41 ARG B N 1
ATOM 1511 C CA . ARG B 1 41 ? 3.455 -5.84 -14.164 1 97.56 41 ARG B CA 1
ATOM 1512 C C . ARG B 1 41 ? 3.912 -6.895 -13.156 1 97.56 41 ARG B C 1
ATOM 1514 O O . ARG B 1 41 ? 4.773 -7.719 -13.469 1 97.56 41 ARG B O 1
ATOM 1521 N N . LEU B 1 42 ? 3.348 -6.887 -12.016 1 98.12 42 LEU B N 1
ATOM 1522 C CA . LEU B 1 42 ? 3.729 -7.832 -10.969 1 98.12 42 LEU B CA 1
ATOM 1523 C C . LEU B 1 42 ? 3.299 -9.25 -11.336 1 98.12 42 LEU B C 1
ATOM 1525 O O . LEU B 1 42 ? 4.023 -10.211 -11.07 1 98.12 42 LEU B O 1
ATOM 1529 N N . ALA B 1 43 ? 2.127 -9.367 -11.891 1 97.75 43 ALA B N 1
ATOM 1530 C CA . ALA B 1 43 ? 1.661 -10.672 -12.352 1 97.75 43 ALA B CA 1
ATOM 1531 C C . ALA B 1 43 ? 2.594 -11.242 -13.414 1 97.75 43 ALA B C 1
ATOM 1533 O O . ALA B 1 43 ? 2.969 -12.414 -13.352 1 97.75 43 ALA B O 1
ATOM 1534 N N . GLU B 1 44 ? 2.943 -10.383 -14.328 1 97 44 GLU B N 1
ATOM 1535 C CA . GLU B 1 44 ? 3.873 -10.797 -15.367 1 97 44 GLU B CA 1
ATOM 1536 C C . GLU B 1 44 ? 5.23 -11.172 -14.781 1 97 44 GLU B C 1
ATOM 1538 O O . GLU B 1 44 ? 5.836 -12.172 -15.188 1 97 44 GLU B O 1
ATOM 1543 N N . PHE B 1 45 ? 5.711 -10.359 -13.898 1 95.88 45 PHE B N 1
ATOM 1544 C CA . PHE B 1 45 ? 6.977 -10.594 -13.211 1 95.88 45 PHE B CA 1
ATOM 1545 C C . PHE B 1 45 ? 7 -11.969 -12.562 1 95.88 45 PHE B C 1
ATOM 1547 O O . PHE B 1 45 ? 7.984 -12.703 -12.68 1 95.88 45 PHE B O 1
ATOM 1554 N N . ALA B 1 46 ? 5.914 -12.312 -11.883 1 96.12 46 ALA B N 1
ATOM 1555 C CA . ALA B 1 46 ? 5.809 -13.602 -11.203 1 96.12 46 ALA B CA 1
ATOM 1556 C C . ALA B 1 46 ? 5.695 -14.742 -12.203 1 96.12 46 ALA B C 1
ATOM 1558 O O . ALA B 1 46 ? 6.324 -15.789 -12.039 1 96.12 46 ALA B O 1
ATOM 1559 N N . GLU B 1 47 ? 4.957 -14.523 -13.234 1 96.19 47 GLU B N 1
ATOM 1560 C CA . GLU B 1 47 ? 4.684 -15.562 -14.227 1 96.19 47 GLU B CA 1
ATOM 1561 C C . GLU B 1 47 ? 5.961 -15.977 -14.961 1 96.19 47 GLU B C 1
ATOM 1563 O O . GLU B 1 47 ? 6.277 -17.156 -15.039 1 96.19 47 GLU B O 1
ATOM 1568 N N . VAL B 1 48 ? 6.746 -15.086 -15.43 1 95.06 48 VAL B N 1
ATOM 1569 C CA . VAL B 1 48 ? 7.902 -15.367 -16.266 1 95.06 48 VAL B CA 1
ATOM 1570 C C . VAL B 1 48 ? 9.008 -16 -15.438 1 95.06 48 VAL B C 1
ATOM 1572 O O . VAL B 1 48 ? 9.953 -16.578 -15.977 1 95.06 48 VAL B O 1
ATOM 1575 N N . ARG B 1 49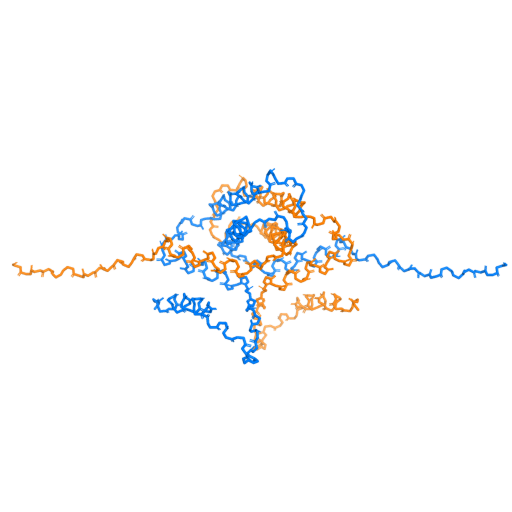 ? 8.875 -15.945 -14.133 1 95 49 ARG B N 1
ATOM 1576 C CA . ARG B 1 49 ? 9.898 -16.484 -13.25 1 95 49 ARG B CA 1
ATOM 1577 C C . ARG B 1 49 ? 9.383 -17.719 -12.508 1 95 49 ARG B C 1
ATOM 1579 O O . ARG B 1 49 ? 10.078 -18.281 -11.656 1 95 49 ARG B O 1
ATOM 1586 N N . GLY B 1 50 ? 8.156 -18.094 -12.758 1 94.12 50 GLY B N 1
ATOM 1587 C CA . GLY B 1 50 ? 7.57 -19.266 -12.133 1 94.12 50 GLY B CA 1
ATOM 1588 C C . GLY B 1 50 ? 7.309 -19.078 -10.648 1 94.12 50 GLY B C 1
ATOM 1589 O O . GLY B 1 50 ? 7.348 -20.031 -9.875 1 94.12 50 GLY B O 1
ATOM 1590 N N . TRP B 1 51 ? 7.066 -17.844 -10.156 1 93.94 51 TRP B N 1
ATOM 1591 C CA . TRP B 1 51 ? 6.895 -17.531 -8.742 1 93.94 51 TRP B CA 1
ATOM 1592 C C . TRP B 1 51 ? 5.434 -17.641 -8.336 1 93.94 51 TRP B C 1
ATOM 1594 O O . TRP B 1 51 ? 5.109 -17.609 -7.145 1 93.94 51 TRP B O 1
ATOM 1604 N N . ASP B 1 52 ? 4.531 -17.859 -9.242 1 93.62 52 ASP B N 1
ATOM 1605 C CA . ASP B 1 52 ? 3.1 -17.875 -8.953 1 93.62 52 ASP B CA 1
ATOM 1606 C C . ASP B 1 52 ? 2.75 -18.938 -7.922 1 93.62 52 ASP B C 1
ATOM 1608 O O . ASP B 1 52 ? 1.854 -18.75 -7.098 1 93.62 52 ASP B O 1
ATOM 1612 N N . GLN B 1 53 ? 3.414 -20.016 -8.031 1 91.31 53 GLN B N 1
ATOM 1613 C CA . GLN B 1 53 ? 3.145 -21.141 -7.129 1 91.31 53 GLN B CA 1
ATOM 1614 C C . GLN B 1 53 ? 3.418 -20.75 -5.676 1 91.31 53 GLN B C 1
ATOM 1616 O O . GLN B 1 53 ? 2.861 -21.344 -4.754 1 91.31 53 GLN B O 1
ATOM 1621 N N . HIS B 1 54 ? 4.262 -19.75 -5.453 1 90.38 54 HIS B N 1
ATOM 1622 C CA . HIS B 1 54 ? 4.637 -19.328 -4.109 1 90.38 54 HIS B CA 1
ATOM 1623 C C . HIS B 1 54 ? 3.84 -18.094 -3.684 1 90.38 54 HIS B C 1
ATOM 1625 O O . HIS B 1 54 ? 3.973 -17.625 -2.551 1 90.38 54 HIS B O 1
ATOM 1631 N N . HIS B 1 55 ? 2.965 -17.641 -4.547 1 94.25 55 HIS B N 1
ATOM 1632 C CA . HIS B 1 55 ? 2.234 -16.422 -4.25 1 94.25 55 HIS B CA 1
ATOM 1633 C C . HIS B 1 55 ? 0.818 -16.719 -3.773 1 94.25 55 HIS B C 1
ATOM 1635 O O . HIS B 1 55 ? -0.155 -16.234 -4.359 1 94.25 55 HIS B O 1
ATOM 1641 N N . SER B 1 56 ? 0.769 -17.469 -2.621 1 96.44 56 SER B N 1
ATOM 1642 C CA . SER B 1 56 ? -0.519 -17.578 -1.942 1 96.44 56 SER B CA 1
ATOM 1643 C C . SER B 1 56 ? -0.837 -16.297 -1.16 1 96.44 56 SER B C 1
ATOM 1645 O O . SER B 1 56 ? 0.068 -15.562 -0.772 1 96.44 56 SER B O 1
ATOM 1647 N N . PRO B 1 57 ? -2.121 -16.047 -0.919 1 97.94 57 PRO B N 1
ATOM 1648 C CA . PRO B 1 57 ? -2.486 -14.859 -0.159 1 97.94 57 PRO B CA 1
ATOM 1649 C C . PRO B 1 57 ? -1.777 -14.773 1.19 1 97.94 57 PRO B C 1
ATOM 1651 O O . PRO B 1 57 ? -1.26 -13.719 1.557 1 97.94 57 PRO B O 1
ATOM 1654 N N . ARG B 1 58 ? -1.608 -15.844 1.885 1 97.06 58 ARG B N 1
ATOM 1655 C CA . ARG B 1 58 ? -0.979 -15.82 3.201 1 97.06 58 ARG B CA 1
ATOM 1656 C C . ARG B 1 58 ? 0.52 -15.562 3.088 1 97.06 58 ARG B C 1
ATOM 1658 O O . ARG B 1 58 ? 1.095 -14.844 3.902 1 97.06 58 ARG B O 1
ATOM 1665 N N . ASN B 1 59 ? 1.142 -16.234 2.074 1 97.25 59 ASN B N 1
ATOM 1666 C CA . ASN B 1 59 ? 2.561 -15.969 1.865 1 97.25 59 ASN B CA 1
ATOM 1667 C C . ASN B 1 59 ? 2.812 -14.492 1.555 1 97.25 59 ASN B C 1
ATOM 1669 O O . ASN B 1 59 ? 3.76 -13.898 2.074 1 97.25 59 ASN B O 1
ATOM 1673 N N . LEU B 1 60 ? 1.994 -13.969 0.715 1 98.5 60 LEU B N 1
ATOM 1674 C CA . LEU B 1 60 ? 2.143 -12.562 0.338 1 98.5 60 LEU B CA 1
ATOM 1675 C C . LEU B 1 60 ? 1.865 -11.648 1.525 1 98.5 60 LEU B C 1
ATOM 1677 O O . LEU B 1 60 ? 2.531 -10.625 1.693 1 98.5 60 LEU B O 1
ATOM 1681 N N . LEU B 1 61 ? 0.886 -12.016 2.363 1 98.62 61 LEU B N 1
ATOM 1682 C CA . LEU B 1 61 ? 0.638 -11.266 3.588 1 98.62 61 LEU B CA 1
ATOM 1683 C C . LEU B 1 61 ? 1.862 -11.281 4.496 1 98.62 61 LEU B C 1
ATOM 1685 O O . LEU B 1 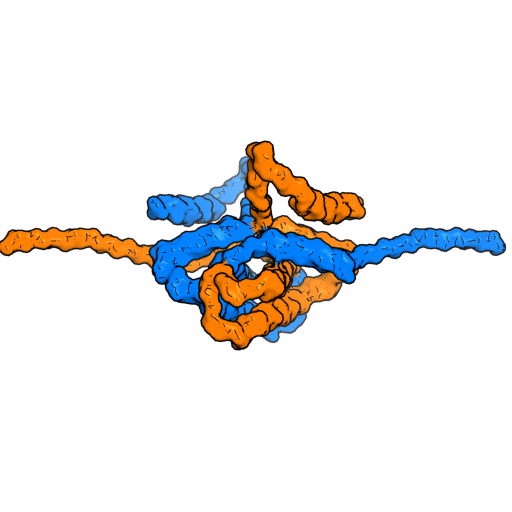61 ? 2.236 -10.258 5.062 1 98.62 61 LEU B O 1
ATOM 1689 N N . LEU B 1 62 ? 2.469 -12.445 4.625 1 98.25 62 LEU B N 1
ATOM 1690 C CA . LEU B 1 62 ? 3.658 -12.555 5.461 1 98.25 62 LEU B CA 1
ATOM 1691 C C . LEU B 1 62 ? 4.789 -11.688 4.918 1 98.25 62 LEU B C 1
ATOM 1693 O O . LEU B 1 62 ? 5.496 -11.031 5.684 1 98.25 62 LEU B O 1
ATOM 1697 N N . ALA B 1 63 ? 4.953 -11.703 3.621 1 98.44 63 ALA B N 1
ATOM 1698 C CA . ALA B 1 63 ? 5.941 -10.828 2.992 1 98.44 63 ALA B CA 1
ATOM 1699 C C . ALA B 1 63 ? 5.637 -9.359 3.277 1 98.44 63 ALA B C 1
ATOM 1701 O O . ALA B 1 63 ? 6.539 -8.586 3.613 1 98.44 63 ALA B O 1
ATOM 1702 N N . LEU B 1 64 ? 4.359 -8.969 3.129 1 98.75 64 LEU B N 1
ATOM 1703 C CA . LEU B 1 64 ? 3.924 -7.605 3.408 1 98.75 64 LEU B CA 1
ATOM 1704 C C . LEU B 1 64 ? 4.262 -7.203 4.84 1 98.75 64 LEU B C 1
ATOM 1706 O O . LEU B 1 64 ? 4.824 -6.133 5.07 1 98.75 64 LEU B O 1
ATOM 1710 N N . VAL B 1 65 ? 3.98 -8.109 5.797 1 98.81 65 VAL B N 1
ATOM 1711 C CA . VAL B 1 65 ? 4.285 -7.863 7.203 1 98.81 65 VAL B CA 1
ATOM 1712 C C . VAL B 1 65 ? 5.793 -7.672 7.375 1 98.81 65 VAL B C 1
ATOM 1714 O O . VAL B 1 65 ? 6.23 -6.762 8.086 1 98.81 65 VAL B O 1
ATOM 1717 N N . GLY B 1 66 ? 6.555 -8.469 6.723 1 98.75 66 GLY B N 1
ATOM 1718 C CA . GLY B 1 66 ? 8 -8.312 6.766 1 98.75 66 GLY B CA 1
ATOM 1719 C C . GLY B 1 66 ? 8.469 -6.973 6.238 1 98.75 66 GLY B C 1
ATOM 1720 O O . GLY B 1 66 ? 9.297 -6.309 6.867 1 98.75 66 GLY B O 1
ATOM 1721 N N . GLU B 1 67 ? 7.918 -6.598 5.105 1 98.81 67 GLU B N 1
ATOM 1722 C CA . GLU B 1 67 ? 8.328 -5.332 4.496 1 98.81 67 GLU B CA 1
ATOM 1723 C C . GLU B 1 67 ? 7.922 -4.145 5.367 1 98.81 67 GLU B C 1
ATOM 1725 O O . GLU B 1 67 ? 8.633 -3.139 5.422 1 98.81 67 GLU B O 1
ATOM 1730 N N . VAL B 1 68 ? 6.773 -4.203 6.012 1 98.88 68 VAL B N 1
ATOM 1731 C CA . VAL B 1 68 ? 6.363 -3.143 6.926 1 98.88 68 VAL B CA 1
ATOM 1732 C C . VAL B 1 68 ? 7.309 -3.102 8.125 1 98.88 68 VAL B C 1
ATOM 1734 O O . VAL B 1 68 ? 7.617 -2.025 8.641 1 98.88 68 VAL B O 1
ATOM 1737 N N . GLY B 1 69 ? 7.762 -4.262 8.555 1 98.75 69 GLY B N 1
ATOM 1738 C CA . GLY B 1 69 ? 8.805 -4.293 9.562 1 98.75 69 GLY B CA 1
ATOM 1739 C C . GLY B 1 69 ? 10.078 -3.588 9.133 1 98.75 69 GLY B C 1
ATOM 1740 O O . GLY B 1 69 ? 10.648 -2.809 9.898 1 98.75 69 GLY B O 1
ATOM 1741 N N . GLU B 1 70 ? 10.539 -3.889 7.891 1 98.75 70 GLU B N 1
ATOM 1742 C CA . GLU B 1 70 ? 11.727 -3.23 7.359 1 98.75 70 GLU B CA 1
ATOM 1743 C C . GLU B 1 70 ? 11.516 -1.725 7.23 1 98.75 70 GLU B C 1
ATOM 1745 O O . GLU B 1 70 ? 12.414 -0.937 7.527 1 98.75 70 GLU B O 1
ATOM 1750 N N . LEU B 1 71 ? 10.367 -1.303 6.82 1 98.75 71 LEU B N 1
ATOM 1751 C CA . LEU B 1 71 ? 10.023 0.114 6.77 1 98.75 71 LEU B CA 1
ATOM 1752 C C . LEU B 1 71 ? 10.078 0.736 8.156 1 98.75 71 LEU B C 1
ATOM 1754 O O . LEU B 1 71 ? 10.641 1.82 8.336 1 98.75 71 LEU B O 1
ATOM 1758 N N . SER B 1 72 ? 9.531 0.065 9.141 1 98.62 72 SER B N 1
ATOM 1759 C CA . SER B 1 72 ? 9.5 0.558 10.508 1 98.62 72 SER B CA 1
ATOM 1760 C C . SER B 1 72 ? 10.906 0.73 11.07 1 98.62 72 SER B C 1
ATOM 1762 O O . SER B 1 72 ? 11.172 1.672 11.82 1 98.62 72 SER B O 1
ATOM 1764 N N . GLU B 1 73 ? 11.781 -0.145 10.719 1 98.19 73 GLU B N 1
ATOM 1765 C CA . GLU B 1 73 ? 13.164 -0.092 11.18 1 98.19 73 GLU B CA 1
ATOM 1766 C C . GLU B 1 73 ? 13.828 1.228 10.789 1 98.19 73 GLU B C 1
ATOM 1768 O O . GLU B 1 73 ? 14.633 1.771 11.547 1 98.19 73 GLU B O 1
ATOM 1773 N N . ILE B 1 74 ? 13.484 1.771 9.656 1 97.56 74 ILE B N 1
ATOM 1774 C CA . ILE B 1 74 ? 14.086 3 9.148 1 97.56 74 ILE B CA 1
ATOM 1775 C C . ILE B 1 74 ? 13.773 4.156 10.094 1 97.56 74 ILE B C 1
ATOM 1777 O O . ILE B 1 74 ? 14.609 5.039 10.305 1 97.56 74 ILE B O 1
ATOM 1781 N N . PHE B 1 75 ? 12.562 4.109 10.719 1 97.44 75 PHE B N 1
ATOM 1782 C CA . PHE B 1 75 ? 12.109 5.215 11.547 1 97.44 75 PHE B CA 1
ATOM 1783 C C . PHE B 1 75 ? 12.445 4.973 13.008 1 97.44 75 PHE B C 1
ATOM 1785 O O . PHE B 1 75 ? 12.336 5.879 13.836 1 97.44 75 PHE B O 1
ATOM 1792 N N . GLN B 1 76 ? 12.812 3.732 13.352 1 95.56 76 GLN B N 1
ATOM 1793 C CA . GLN B 1 76 ? 12.883 3.27 14.734 1 95.56 76 GLN B CA 1
ATOM 1794 C C . GLN B 1 76 ? 13.742 4.203 15.586 1 95.56 76 GLN B C 1
ATOM 1796 O O . GLN B 1 76 ? 13.367 4.551 16.703 1 95.56 76 GLN B O 1
ATOM 1801 N N . TRP B 1 77 ? 14.875 4.812 15.047 1 91.06 77 TRP B N 1
ATOM 1802 C CA . TRP B 1 77 ? 15.797 5.578 15.875 1 91.06 77 TRP B CA 1
ATOM 1803 C C . TRP B 1 77 ? 15.961 7 15.336 1 91.06 77 TRP B C 1
ATOM 1805 O O . TRP B 1 77 ? 16.969 7.652 15.594 1 91.06 77 TRP B O 1
ATOM 1815 N N . LYS B 1 78 ? 15.023 7.508 14.656 1 93.31 78 LYS B N 1
ATOM 1816 C CA . LYS B 1 78 ? 15.125 8.828 14.047 1 93.31 78 LYS B CA 1
ATOM 1817 C C . LYS B 1 78 ? 14.422 9.883 14.891 1 93.31 78 LYS B C 1
ATOM 1819 O O . LYS B 1 78 ? 14.461 11.078 14.562 1 93.31 78 LYS B O 1
ATOM 1824 N N . GLY B 1 79 ? 13.852 9.5 16.062 1 89.62 79 GLY B N 1
ATOM 1825 C CA . GLY B 1 79 ? 13.039 10.469 16.781 1 89.62 79 GLY B CA 1
ATOM 1826 C C . GLY B 1 79 ? 11.859 10.969 15.961 1 89.62 79 GLY B C 1
ATOM 1827 O O . GLY B 1 79 ? 11.359 10.266 15.086 1 89.62 79 GLY B O 1
ATOM 1828 N N . GLU B 1 80 ? 11.477 12.234 16.25 1 91.81 80 GLU B N 1
ATOM 1829 C CA . GLU B 1 80 ? 10.383 12.781 15.453 1 91.81 80 GLU B CA 1
ATOM 1830 C C . GLU B 1 80 ? 10.859 13.195 14.062 1 91.81 80 GLU B C 1
ATOM 1832 O O . GLU B 1 80 ? 11.961 13.719 13.906 1 91.81 80 GLU B O 1
ATOM 1837 N N . VAL B 1 81 ? 10.055 12.836 13.164 1 95.62 81 VAL B N 1
ATOM 1838 C CA . VAL B 1 81 ? 10.398 13.078 11.766 1 95.62 81 VAL B CA 1
ATOM 1839 C C . VAL B 1 81 ? 9.445 14.109 11.172 1 95.62 81 VAL B C 1
ATOM 1841 O O . VAL B 1 81 ? 8.227 13.93 11.211 1 95.62 81 VAL B O 1
ATOM 1844 N N . ALA B 1 82 ? 10.008 15.141 10.617 1 96.31 82 ALA B N 1
ATOM 1845 C CA . ALA B 1 82 ? 9.195 16.203 10.023 1 96.31 82 ALA B CA 1
ATOM 1846 C C . ALA B 1 82 ? 8.781 15.844 8.602 1 96.31 82 ALA B C 1
ATOM 1848 O O . ALA B 1 82 ? 9.477 15.086 7.914 1 96.31 82 ALA B O 1
ATOM 1849 N N . LYS B 1 83 ? 7.699 16.438 8.188 1 97 83 LYS B N 1
ATOM 1850 C CA . LYS B 1 83 ? 7.238 16.281 6.809 1 97 83 LYS B CA 1
ATOM 1851 C C . LYS B 1 83 ? 8.32 16.703 5.816 1 97 83 LYS B C 1
ATOM 1853 O O . LYS B 1 83 ? 9.016 17.703 6.035 1 97 83 LYS B O 1
ATOM 1858 N N . GLY B 1 84 ? 8.383 15.906 4.797 1 96.81 84 GLY B N 1
ATOM 1859 C CA . GLY B 1 84 ? 9.344 16.203 3.754 1 96.81 84 GLY B CA 1
ATOM 1860 C C . GLY B 1 84 ? 10.734 15.672 4.047 1 96.81 84 GLY B C 1
ATOM 1861 O O . GLY B 1 84 ? 11.617 15.703 3.188 1 96.81 84 GLY B O 1
ATOM 1862 N N . LEU B 1 85 ? 11.039 15.32 5.246 1 97.19 85 LEU B N 1
ATOM 1863 C CA . LEU B 1 85 ? 12.281 14.68 5.656 1 97.19 85 LEU B CA 1
ATOM 1864 C C . LEU B 1 85 ? 13.469 15.625 5.469 1 97.19 85 LEU B C 1
ATOM 1866 O O . LEU B 1 85 ? 14.469 15.25 4.859 1 97.19 85 LEU B O 1
ATOM 1870 N N . PRO B 1 86 ? 13.453 16.844 5.879 1 95.5 86 PRO B N 1
ATOM 1871 C CA . PRO B 1 86 ? 14.516 17.797 5.598 1 95.5 86 PRO B CA 1
ATOM 1872 C C . PRO B 1 86 ? 15.867 17.375 6.164 1 95.5 86 PRO B C 1
ATOM 1874 O O . PRO B 1 86 ? 16.906 17.719 5.602 1 95.5 86 PRO B O 1
ATOM 1877 N N . ASN B 1 87 ? 16.047 16.594 7.203 1 92.81 87 ASN B N 1
ATOM 1878 C CA . ASN B 1 87 ? 17.312 16.219 7.82 1 92.81 87 ASN B CA 1
ATOM 1879 C C . ASN B 1 87 ? 17.734 14.805 7.441 1 92.81 87 ASN B C 1
ATOM 1881 O O . ASN B 1 87 ? 18.609 14.219 8.086 1 92.81 87 ASN B O 1
ATOM 1885 N N . TRP B 1 88 ? 17.172 14.336 6.379 1 96.25 88 TRP B N 1
ATOM 1886 C CA . TRP B 1 88 ? 17.516 12.984 5.934 1 96.25 88 TRP B CA 1
ATOM 1887 C C . TRP B 1 88 ? 18.531 13.031 4.785 1 96.25 88 TRP B C 1
ATOM 1889 O O . TRP B 1 88 ? 18.406 13.875 3.889 1 96.25 88 TRP B O 1
ATOM 1899 N N . SER B 1 89 ? 19.469 12.148 4.82 1 96.56 89 SER B N 1
ATOM 1900 C CA . SER B 1 89 ? 20.422 12.023 3.727 1 96.56 89 SER B CA 1
ATOM 1901 C C . SER B 1 89 ? 19.781 11.43 2.484 1 96.56 89 SER B C 1
ATOM 1903 O O . SER B 1 89 ? 18.703 10.836 2.564 1 96.56 89 SER B O 1
ATOM 1905 N N . SER B 1 90 ? 20.406 11.562 1.335 1 96.06 90 SER B N 1
ATOM 1906 C CA . SER B 1 90 ? 19.938 10.945 0.101 1 96.06 90 SER B CA 1
ATOM 1907 C C . SER B 1 90 ? 19.859 9.43 0.232 1 96.06 90 SER B C 1
ATOM 1909 O O . SER B 1 90 ? 18.938 8.805 -0.287 1 96.06 90 SER B O 1
ATOM 1911 N N . ASP B 1 91 ? 20.859 8.922 0.952 1 96.56 91 ASP B N 1
ATOM 1912 C CA . ASP B 1 91 ? 20.875 7.477 1.159 1 96.56 91 ASP B CA 1
ATOM 1913 C C . ASP B 1 91 ? 19.688 7.027 2.012 1 96.56 91 ASP B C 1
ATOM 1915 O O . ASP B 1 91 ? 19.078 5.992 1.735 1 96.56 91 ASP B O 1
ATOM 1919 N N . ASP B 1 92 ? 19.344 7.785 3.021 1 96.12 92 ASP B N 1
ATOM 1920 C CA . ASP B 1 92 ? 18.219 7.465 3.877 1 96.12 92 ASP B CA 1
ATOM 1921 C C . ASP B 1 92 ? 16.906 7.52 3.094 1 96.12 92 ASP B C 1
ATOM 1923 O O . ASP B 1 92 ? 16.047 6.648 3.25 1 96.12 92 ASP B O 1
ATOM 1927 N N . LYS B 1 93 ? 16.797 8.477 2.279 1 97 93 LYS B N 1
ATOM 1928 C CA . LYS B 1 93 ? 15.586 8.641 1.486 1 97 93 LYS B CA 1
ATOM 1929 C C . LYS B 1 93 ? 15.445 7.52 0.456 1 97 93 LYS B C 1
ATOM 1931 O O . LYS B 1 93 ? 14.344 7.023 0.214 1 97 93 LYS B O 1
ATOM 1936 N N . GLU B 1 94 ? 16.547 7.176 -0.107 1 97.38 94 GLU B N 1
ATOM 1937 C CA . GLU B 1 94 ? 16.531 6.062 -1.051 1 97.38 94 GLU B CA 1
ATOM 1938 C C . GLU B 1 94 ? 16.109 4.766 -0.368 1 97.38 94 GLU B C 1
ATOM 1940 O O . GLU B 1 94 ? 15.305 4.008 -0.914 1 97.38 94 GLU B O 1
ATOM 1945 N N . ARG B 1 95 ? 16.688 4.52 0.773 1 97.75 95 ARG B N 1
ATOM 1946 C CA . ARG B 1 95 ? 16.312 3.334 1.533 1 97.75 95 ARG B CA 1
ATOM 1947 C C . ARG B 1 95 ? 14.82 3.355 1.872 1 97.75 95 ARG B C 1
ATOM 1949 O O . ARG B 1 95 ? 14.148 2.33 1.786 1 97.75 95 ARG B O 1
ATOM 1956 N N . LEU B 1 96 ? 14.305 4.52 2.236 1 98.56 96 LEU B N 1
ATOM 1957 C CA . LEU B 1 96 ? 12.891 4.676 2.539 1 98.56 96 LEU B CA 1
ATOM 1958 C C . LEU B 1 96 ? 12.031 4.387 1.31 1 98.56 96 LEU B C 1
ATOM 1960 O O . LEU B 1 96 ? 11.039 3.656 1.396 1 98.56 96 LEU B O 1
ATOM 1964 N N . GLU B 1 97 ? 12.438 4.895 0.195 1 98.5 97 GLU B N 1
ATOM 1965 C CA . GLU B 1 97 ? 11.727 4.652 -1.057 1 98.5 97 GLU B CA 1
ATOM 1966 C C . GLU B 1 97 ? 11.672 3.16 -1.381 1 98.5 97 GLU B C 1
ATOM 1968 O O . GLU B 1 97 ? 10.633 2.65 -1.812 1 98.5 97 GLU B O 1
ATOM 1973 N N . GLU B 1 98 ? 12.766 2.545 -1.142 1 98.5 98 GLU B N 1
ATOM 1974 C CA . GLU B 1 98 ? 12.836 1.115 -1.425 1 98.5 98 GLU B CA 1
ATOM 1975 C C . GLU B 1 98 ? 11.852 0.333 -0.563 1 98.5 98 GLU B C 1
ATOM 1977 O O . GLU B 1 98 ? 11.094 -0.501 -1.072 1 98.5 98 GLU B O 1
ATOM 1982 N N . GLU B 1 99 ? 11.844 0.651 0.699 1 98.81 99 GLU B N 1
ATOM 1983 C CA . GLU B 1 99 ? 10.977 -0.119 1.586 1 98.81 99 GLU B CA 1
ATOM 1984 C C . GLU B 1 99 ? 9.508 0.248 1.381 1 98.81 99 GLU B C 1
ATOM 1986 O O . GLU B 1 99 ? 8.633 -0.615 1.457 1 98.81 99 GLU B O 1
ATOM 1991 N N . LEU B 1 100 ? 9.211 1.523 1.127 1 98.94 100 LEU B N 1
ATOM 1992 C CA . LEU B 1 100 ? 7.852 1.917 0.776 1 98.94 100 LEU B CA 1
ATOM 1993 C C . LEU B 1 100 ? 7.379 1.18 -0.472 1 98.94 100 LEU B C 1
ATOM 1995 O O . LEU B 1 100 ? 6.234 0.724 -0.531 1 98.94 100 LEU B O 1
ATOM 1999 N N . SER B 1 101 ? 8.25 1.068 -1.434 1 98.94 101 SER B N 1
ATOM 2000 C CA . SER B 1 101 ? 7.941 0.38 -2.682 1 98.94 101 SER B CA 1
ATOM 2001 C C . SER B 1 101 ? 7.648 -1.097 -2.439 1 98.94 101 SER B C 1
ATOM 2003 O O . SER B 1 101 ? 6.676 -1.638 -2.973 1 98.94 101 SER B O 1
ATOM 2005 N N . ASP B 1 102 ? 8.477 -1.729 -1.604 1 98.88 102 ASP B N 1
ATOM 2006 C CA . ASP B 1 102 ? 8.266 -3.145 -1.32 1 98.88 102 ASP B CA 1
ATOM 2007 C C . ASP B 1 102 ? 6.902 -3.373 -0.665 1 98.88 102 ASP B C 1
ATOM 2009 O O . ASP B 1 102 ? 6.195 -4.32 -1.007 1 98.88 102 ASP B O 1
ATOM 2013 N N . VAL B 1 103 ? 6.512 -2.502 0.246 1 98.94 103 VAL B N 1
ATOM 2014 C CA . VAL B 1 103 ? 5.199 -2.602 0.877 1 98.94 103 VAL B CA 1
ATOM 2015 C C . VAL B 1 103 ? 4.105 -2.473 -0.181 1 98.94 103 VAL B C 1
ATOM 2017 O O . VAL B 1 103 ? 3.182 -3.285 -0.228 1 98.94 103 VAL B O 1
ATOM 2020 N N . LEU B 1 104 ? 4.219 -1.483 -1.037 1 98.94 104 LEU B N 1
ATOM 2021 C CA . LEU B 1 104 ? 3.215 -1.268 -2.074 1 98.94 104 LEU B CA 1
ATOM 2022 C C . LEU B 1 104 ? 3.121 -2.477 -3 1 98.94 104 LEU B C 1
ATOM 2024 O O . LEU B 1 104 ? 2.023 -2.939 -3.312 1 98.94 104 LEU B O 1
ATOM 2028 N N . LEU B 1 105 ? 4.23 -3.004 -3.443 1 98.88 105 LEU B N 1
ATOM 2029 C CA . LEU B 1 105 ? 4.258 -4.082 -4.426 1 98.88 105 LEU B CA 1
ATOM 2030 C C . LEU B 1 105 ? 3.633 -5.352 -3.857 1 98.88 105 LEU B C 1
ATOM 2032 O O . LEU B 1 105 ? 2.83 -6.008 -4.527 1 98.88 105 LEU B O 1
ATOM 2036 N N . TYR B 1 106 ? 3.932 -5.648 -2.578 1 98.88 106 TYR B N 1
ATOM 2037 C CA . TYR B 1 106 ? 3.328 -6.84 -1.991 1 98.88 106 TYR B CA 1
ATOM 2038 C C . TYR B 1 106 ? 1.842 -6.625 -1.732 1 98.88 106 TYR B C 1
ATOM 2040 O O . TYR B 1 106 ? 1.044 -7.559 -1.849 1 98.88 106 TYR B O 1
ATOM 2048 N N . LEU B 1 107 ? 1.481 -5.426 -1.363 1 98.94 107 LEU B N 1
ATOM 2049 C CA . LEU B 1 107 ? 0.071 -5.117 -1.157 1 98.94 107 LEU B CA 1
ATOM 2050 C C . LEU B 1 107 ? -0.719 -5.297 -2.449 1 98.94 107 LEU B C 1
ATOM 2052 O O . LEU B 1 107 ? -1.777 -5.93 -2.453 1 98.94 107 LEU B O 1
ATOM 2056 N N . VAL B 1 108 ? -0.225 -4.738 -3.531 1 98.94 108 VAL B N 1
ATOM 2057 C CA . VAL B 1 108 ? -0.875 -4.816 -4.836 1 98.94 108 VAL B CA 1
ATOM 2058 C C . VAL B 1 108 ? -0.959 -6.277 -5.281 1 98.94 108 VAL B C 1
ATOM 2060 O O . VAL B 1 108 ? -1.998 -6.723 -5.773 1 98.94 108 VAL B O 1
ATOM 2063 N N . ARG B 1 109 ? 0.157 -7.051 -5.098 1 98.81 109 ARG B N 1
ATOM 2064 C CA . ARG B 1 109 ? 0.163 -8.453 -5.504 1 98.81 109 ARG B CA 1
ATOM 2065 C C . ARG B 1 109 ? -0.835 -9.266 -4.684 1 98.81 109 ARG B C 1
ATOM 2067 O O . ARG B 1 109 ? -1.54 -10.117 -5.223 1 98.81 109 ARG B O 1
ATOM 2074 N N . LEU B 1 110 ? -0.929 -8.945 -3.4 1 98.81 110 LEU B N 1
ATOM 2075 C CA . LEU B 1 110 ? -1.873 -9.633 -2.523 1 98.81 110 LEU B CA 1
ATOM 2076 C C . LEU B 1 110 ? -3.311 -9.383 -2.973 1 98.81 110 LEU B C 1
ATOM 2078 O O . LEU B 1 110 ? -4.09 -10.328 -3.111 1 98.81 110 LEU B O 1
ATOM 2082 N N . ALA B 1 111 ? -3.617 -8.102 -3.199 1 98.88 111 ALA B N 1
ATOM 2083 C CA . ALA B 1 111 ? -4.965 -7.789 -3.668 1 98.88 111 ALA B CA 1
ATOM 2084 C C . ALA B 1 111 ? -5.277 -8.523 -4.973 1 98.88 111 ALA B C 1
ATOM 2086 O O . ALA B 1 111 ? -6.371 -9.062 -5.141 1 98.88 111 ALA B O 1
ATOM 2087 N N . ASP B 1 112 ? -4.316 -8.562 -5.84 1 98.56 112 ASP B N 1
ATOM 2088 C CA . ASP B 1 112 ? -4.492 -9.18 -7.148 1 98.56 112 ASP B CA 1
ATOM 2089 C C . ASP B 1 112 ? -4.766 -10.68 -7.02 1 98.56 112 ASP B C 1
ATOM 2091 O O . ASP B 1 112 ? -5.707 -11.195 -7.617 1 98.56 112 ASP B O 1
ATOM 2095 N N . VAL B 1 113 ? -3.971 -11.406 -6.238 1 98.31 113 VAL B N 1
ATOM 2096 C CA . VAL B 1 113 ? -4.113 -12.852 -6.117 1 98.31 113 VAL B CA 1
ATOM 2097 C C . VAL B 1 113 ? -5.414 -13.18 -5.391 1 98.31 113 VAL B C 1
ATOM 2099 O O . VAL B 1 113 ? -5.953 -14.281 -5.539 1 98.31 113 VAL B O 1
ATOM 2102 N N . CYS B 1 114 ? -5.934 -12.25 -4.598 1 98.25 114 CYS B N 1
ATOM 2103 C CA . CYS B 1 114 ? -7.215 -12.422 -3.926 1 98.25 114 CYS B CA 1
ATOM 2104 C C . CYS B 1 114 ? -8.375 -12.117 -4.875 1 98.25 114 CYS B C 1
ATOM 2106 O O . CYS B 1 114 ? -9.531 -12.336 -4.527 1 98.25 114 CYS B O 1
ATOM 2108 N N . GLY B 1 115 ? -8.07 -11.516 -6.055 1 97.56 115 GLY B N 1
ATOM 2109 C CA . GLY B 1 115 ? -9.102 -11.195 -7.031 1 97.56 115 GLY B CA 1
ATOM 2110 C C . GLY B 1 115 ? -9.82 -9.891 -6.727 1 97.56 115 GLY B C 1
ATOM 2111 O O . GLY B 1 115 ? -10.984 -9.719 -7.094 1 97.56 115 GLY B O 1
ATOM 2112 N N . LEU B 1 116 ? -9.172 -9.039 -6.062 1 97.81 116 LEU B N 1
ATOM 2113 C CA . LEU B 1 116 ? -9.805 -7.797 -5.625 1 97.81 116 LEU B CA 1
ATOM 2114 C C . LEU B 1 116 ? -9.25 -6.602 -6.391 1 97.81 116 LEU B C 1
ATOM 2116 O O . LEU B 1 116 ? -8.047 -6.539 -6.656 1 97.81 116 LEU B O 1
ATOM 2120 N N . ASP B 1 117 ? -10.094 -5.668 -6.758 1 97.25 117 ASP B N 1
ATOM 2121 C CA . ASP B 1 117 ? -9.68 -4.387 -7.324 1 97.25 117 ASP B CA 1
ATOM 2122 C C . ASP B 1 117 ? -9.305 -3.396 -6.227 1 97.25 117 ASP B C 1
ATOM 2124 O O . ASP B 1 117 ? -10.172 -2.727 -5.664 1 97.25 117 ASP B O 1
ATOM 2128 N N . LEU B 1 118 ? -8.109 -3.273 -6.039 1 98.56 118 LEU B N 1
ATOM 2129 C CA . LEU B 1 118 ? -7.617 -2.48 -4.922 1 98.56 118 LEU B CA 1
ATOM 2130 C C . LEU B 1 118 ? -7.945 -1.004 -5.113 1 98.56 118 LEU B C 1
ATOM 2132 O O . LEU B 1 118 ? -8.242 -0.299 -4.145 1 98.56 118 LEU B O 1
ATOM 2136 N N . GLY B 1 119 ? -7.824 -0.531 -6.324 1 98.19 119 GLY B N 1
ATOM 2137 C CA . GLY B 1 119 ? -8.148 0.858 -6.609 1 98.19 119 GLY B CA 1
ATOM 2138 C C . GLY B 1 119 ? -9.594 1.209 -6.301 1 98.19 119 GLY B C 1
ATOM 2139 O O . GLY B 1 119 ? -9.859 2.184 -5.594 1 98.19 119 GLY B O 1
ATOM 2140 N N . GLN B 1 120 ? -10.484 0.424 -6.805 1 97.19 120 GLN B N 1
ATOM 2141 C CA . GLN B 1 120 ? -11.898 0.674 -6.547 1 97.19 120 GLN B CA 1
ATOM 2142 C C . GLN B 1 120 ? -12.219 0.516 -5.062 1 97.19 120 GLN B C 1
ATOM 2144 O O . GLN B 1 120 ? -13.023 1.272 -4.512 1 97.19 120 GLN B O 1
ATOM 2149 N N . ALA B 1 121 ? -11.641 -0.463 -4.422 1 98.06 121 ALA B N 1
ATOM 2150 C CA . ALA B 1 121 ? -11.812 -0.64 -2.982 1 98.06 121 ALA B CA 1
ATOM 2151 C C . ALA B 1 121 ? -11.383 0.61 -2.221 1 98.06 121 ALA B C 1
ATOM 2153 O O . ALA B 1 121 ? -12.07 1.042 -1.289 1 98.06 121 ALA B O 1
ATOM 2154 N N . ALA B 1 122 ? -10.273 1.163 -2.588 1 98.44 122 ALA B N 1
ATOM 2155 C CA . ALA B 1 122 ? -9.75 2.357 -1.93 1 98.44 122 ALA B CA 1
ATOM 2156 C C . ALA B 1 122 ? -10.695 3.543 -2.117 1 98.44 122 ALA B C 1
ATOM 2158 O O . ALA B 1 122 ? -10.938 4.305 -1.178 1 98.44 122 ALA B O 1
ATOM 2159 N N . LEU B 1 123 ? -11.164 3.719 -3.324 1 97.38 123 LEU B N 1
ATOM 2160 C CA . LEU B 1 123 ? -12.094 4.812 -3.57 1 97.38 123 LEU B CA 1
ATOM 2161 C C . LEU B 1 123 ? -13.367 4.641 -2.74 1 97.38 123 LEU B C 1
ATOM 2163 O O . LEU B 1 123 ? -13.867 5.609 -2.16 1 97.38 123 LEU B O 1
ATOM 2167 N N . THR B 1 124 ? -13.867 3.434 -2.723 1 97.12 124 THR B N 1
ATOM 2168 C CA . THR B 1 124 ? -15.031 3.139 -1.896 1 97.12 124 THR B CA 1
ATOM 2169 C C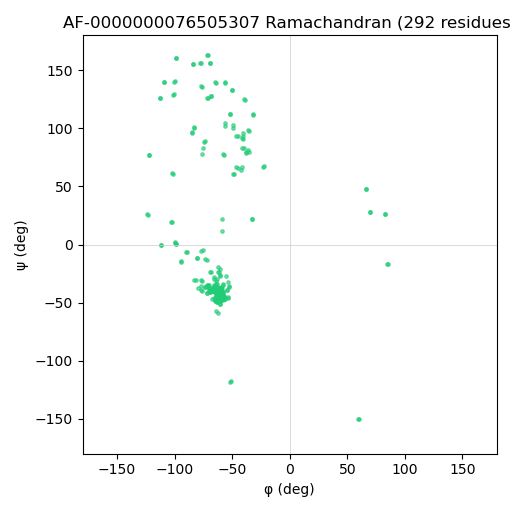 . THR B 1 124 ? -14.75 3.453 -0.429 1 97.12 124 THR B C 1
ATOM 2171 O O . THR B 1 124 ? -15.586 4.039 0.259 1 97.12 124 THR B O 1
ATOM 2174 N N . LYS B 1 125 ? -13.594 3.064 0.025 1 98.19 125 LYS B N 1
ATOM 2175 C CA . LYS B 1 125 ? -13.203 3.312 1.41 1 98.19 125 LYS B CA 1
ATOM 2176 C C . LYS B 1 125 ? -13.125 4.809 1.698 1 98.19 125 LYS B C 1
ATOM 2178 O O . LYS B 1 125 ? -13.492 5.258 2.785 1 98.19 125 LYS B O 1
ATOM 2183 N N . LEU B 1 126 ? -12.648 5.57 0.784 1 97.38 126 LEU B N 1
ATOM 2184 C CA . LEU B 1 126 ? -12.57 7.02 0.946 1 97.38 126 LEU B CA 1
ATOM 2185 C C . LEU B 1 126 ? -13.961 7.625 1.104 1 97.38 126 LEU B C 1
ATOM 2187 O O . LEU B 1 126 ? -14.164 8.523 1.922 1 97.38 126 LEU B O 1
ATOM 2191 N N . VAL B 1 127 ? -14.859 7.141 0.315 1 96.38 127 VAL B N 1
ATOM 2192 C CA . VAL B 1 127 ? -16.234 7.602 0.407 1 96.38 127 VAL B CA 1
ATOM 2193 C C . VAL B 1 127 ? -16.812 7.254 1.779 1 96.38 127 VAL B C 1
ATOM 2195 O O . VAL B 1 127 ? -17.438 8.102 2.434 1 96.38 127 VAL B O 1
ATOM 2198 N N . LYS B 1 128 ? -16.609 6.055 2.254 1 97.5 128 LYS B N 1
ATOM 2199 C CA . LYS B 1 128 ? -17.062 5.633 3.574 1 97.5 128 LYS B CA 1
ATOM 2200 C C . LYS B 1 128 ? -16.469 6.504 4.672 1 97.5 128 LYS B C 1
ATOM 2202 O O . LYS B 1 128 ? -17.172 6.898 5.609 1 97.5 128 LYS B O 1
ATOM 2207 N N . ASN B 1 129 ? -15.172 6.805 4.566 1 96.5 129 ASN B N 1
ATOM 2208 C CA . ASN B 1 129 ? -14.5 7.648 5.551 1 96.5 129 ASN B CA 1
ATOM 2209 C C . ASN B 1 129 ? -15.094 9.055 5.574 1 96.5 129 ASN B C 1
ATOM 2211 O O . ASN B 1 129 ? -15.219 9.664 6.641 1 96.5 129 ASN B O 1
ATOM 2215 N N . ALA B 1 130 ? -15.398 9.547 4.426 1 95.31 130 ALA B N 1
ATOM 2216 C CA . ALA B 1 130 ? -16 10.883 4.34 1 95.31 130 ALA B CA 1
ATOM 2217 C C . ALA B 1 130 ? -17.359 10.922 5.039 1 95.31 130 ALA B C 1
ATOM 2219 O O . ALA B 1 130 ? -17.703 11.922 5.664 1 95.31 130 ALA B O 1
ATOM 2220 N N . GLN B 1 131 ? -18.109 9.891 4.895 1 95.81 131 GLN B N 1
ATOM 2221 C CA . GLN B 1 131 ? -19.406 9.797 5.555 1 95.81 131 GLN B CA 1
ATOM 2222 C C . GLN B 1 131 ? -19.25 9.688 7.066 1 95.81 131 GLN B C 1
ATOM 2224 O O . GLN B 1 131 ? -20.016 10.289 7.82 1 95.81 131 GLN B O 1
ATOM 2229 N N . LYS B 1 132 ? -18.297 8.953 7.508 1 96.06 132 LYS B N 1
ATOM 2230 C CA . LYS B 1 132 ? -18.047 8.742 8.93 1 96.06 132 LYS B CA 1
ATOM 2231 C C . LYS B 1 132 ? -17.5 10.008 9.586 1 96.06 132 LYS B C 1
ATOM 2233 O O . LYS B 1 132 ? -17.797 10.281 10.758 1 96.06 132 LYS B O 1
ATOM 2238 N N . TYR B 1 133 ? -16.656 10.719 8.805 1 94.94 133 TYR B N 1
ATOM 2239 C CA . TYR B 1 133 ? -16.016 11.945 9.281 1 94.94 133 TYR B CA 1
ATOM 2240 C C . TYR B 1 133 ? -16.359 13.125 8.375 1 94.94 133 TYR B C 1
ATOM 2242 O O . TYR B 1 133 ? -15.5 13.617 7.645 1 94.94 133 TYR B O 1
ATOM 2250 N N . PRO B 1 134 ? -17.578 13.648 8.531 1 92.75 134 PRO B N 1
ATOM 2251 C CA . PRO B 1 134 ? -18 14.758 7.672 1 92.75 134 PRO B CA 1
ATOM 2252 C C . PRO B 1 134 ? -17.234 16.047 7.973 1 92.75 134 PRO B C 1
ATOM 2254 O O . PRO B 1 134 ? -16.703 16.219 9.078 1 92.75 134 PRO B O 1
ATOM 2257 N N . VAL B 1 135 ? -17.219 16.906 6.914 1 90.56 135 VAL B N 1
ATOM 2258 C CA . VAL B 1 135 ? -16.578 18.203 7.086 1 90.56 135 VAL B CA 1
ATOM 2259 C C . VAL B 1 135 ? -17.422 19.094 7.984 1 90.56 135 VAL B C 1
ATOM 2261 O O . VAL B 1 135 ? -18.656 19.156 7.816 1 90.56 135 VAL B O 1
ATOM 2264 N N . VAL B 1 136 ? -16.859 19.625 9.031 1 78.88 136 VAL B N 1
ATOM 2265 C CA . VAL B 1 136 ? -17.609 20.5 9.922 1 78.88 136 VAL B CA 1
ATOM 2266 C C . VAL B 1 136 ? -17.578 21.938 9.375 1 78.88 136 VAL B C 1
ATOM 2268 O O . VAL B 1 136 ? -16.516 22.5 9.156 1 78.88 136 VAL B O 1
ATOM 2271 N N . VAL B 1 137 ? -18.609 22.219 8.703 1 70.44 137 VAL B N 1
ATOM 2272 C CA . VAL B 1 137 ? -18.734 23.594 8.234 1 70.44 137 VAL B CA 1
ATOM 2273 C C . VAL B 1 137 ? -19.094 24.5 9.398 1 70.44 137 VAL B C 1
ATOM 2275 O O . VAL B 1 137 ? -20.078 24.25 10.109 1 70.44 137 VAL B O 1
ATOM 2278 N N . THR B 1 138 ? -18.078 25 10.062 1 60.41 138 THR B N 1
ATOM 2279 C CA . THR B 1 138 ? -18.453 26 11.055 1 60.41 138 THR B CA 1
ATOM 2280 C C . THR B 1 138 ? -19.203 27.156 10.406 1 60.41 138 THR B C 1
ATOM 2282 O O . THR B 1 138 ? -18.719 27.781 9.469 1 60.41 138 THR B O 1
ATOM 2285 N N . ASN B 1 139 ? -20.391 26.859 10.164 1 53.19 139 ASN B N 1
ATOM 2286 C CA . ASN B 1 139 ? -21.172 28.031 9.812 1 53.19 139 ASN B CA 1
ATOM 2287 C C . ASN B 1 139 ? -20.938 29.188 10.781 1 53.19 139 ASN B C 1
ATOM 2289 O O . ASN B 1 139 ? -21.25 29.094 11.969 1 53.19 139 ASN B O 1
ATOM 2293 N N . ASN B 1 140 ? -19.812 29.75 10.82 1 50.75 140 ASN B N 1
ATOM 2294 C CA . ASN B 1 140 ? -19.859 31.016 11.539 1 50.75 140 ASN B CA 1
ATOM 2295 C C . ASN B 1 140 ? -21 31.906 11.055 1 50.75 140 ASN B C 1
ATOM 2297 O O . ASN B 1 140 ? -20.922 32.469 9.969 1 50.75 140 ASN B O 1
ATOM 2301 N N . THR B 1 141 ? -22.172 31.516 11.148 1 51.88 141 THR B N 1
ATOM 2302 C CA . THR B 1 141 ? -23.188 32.562 11.023 1 51.88 141 THR B CA 1
ATOM 2303 C C . THR B 1 141 ? -22.859 33.75 11.938 1 51.88 141 THR B C 1
ATOM 2305 O O . THR B 1 141 ? -22.688 33.562 13.141 1 51.88 141 THR B O 1
ATOM 2308 N N . PRO B 1 142 ? -22.344 34.812 11.398 1 51.56 142 PRO B N 1
ATOM 2309 C CA . PRO B 1 142 ? -22.156 36 12.25 1 51.56 142 PRO B CA 1
ATOM 2310 C C . PRO B 1 142 ? -23.328 36.25 13.18 1 51.56 142 PRO B C 1
ATOM 2312 O O . PRO B 1 142 ? -24.484 36.125 12.766 1 51.56 142 PRO B O 1
ATOM 2315 N N . SER B 1 143 ? -23.281 35.719 14.352 1 49 143 SER B N 1
ATOM 2316 C CA . SER B 1 143 ? -24.281 36.188 15.312 1 49 143 SER B CA 1
ATOM 2317 C C . SER B 1 143 ? -24.562 37.688 15.125 1 49 143 SER B C 1
ATOM 2319 O O . SER B 1 143 ? -23.656 38.5 15.117 1 49 143 SER B O 1
ATOM 2321 N N . SER B 1 144 ? -25.594 38.031 14.453 1 47.66 144 SER B N 1
ATOM 2322 C CA . SER B 1 144 ? -26.141 39.375 14.461 1 47.66 144 SER B CA 1
ATOM 2323 C C . SER B 1 144 ? -26.031 40.031 15.844 1 47.66 144 SER B C 1
ATOM 2325 O O . SER B 1 144 ? -26.562 39.5 16.828 1 47.66 144 SER B O 1
ATOM 2327 N N . THR B 1 145 ? -24.891 40.562 16.172 1 46.94 145 THR B N 1
ATOM 2328 C CA . THR B 1 145 ? -24.844 41.5 17.281 1 46.94 145 THR B CA 1
ATOM 2329 C C . THR B 1 145 ? -26.078 42.375 17.281 1 46.94 145 THR B C 1
ATOM 2331 O O . THR B 1 145 ? -26.297 43.156 16.344 1 46.94 145 THR B O 1
ATOM 2334 N N . THR B 1 146 ? -27.219 41.906 17.766 1 43.06 146 THR B N 1
ATOM 2335 C CA . THR B 1 146 ? -28.328 42.812 18.109 1 43.06 146 THR B CA 1
ATOM 2336 C C . THR B 1 146 ? -27.812 44 18.922 1 43.06 146 THR B C 1
ATOM 2338 O O . THR B 1 146 ? -27.156 43.812 19.953 1 43.06 146 THR B O 1
ATOM 2341 N N . MET B 1 147 ? -27.484 45.094 18.266 1 41.03 147 MET B N 1
ATOM 2342 C CA . MET B 1 147 ? -27.469 46.438 18.844 1 41.03 147 MET B CA 1
ATOM 2343 C C . MET B 1 147 ? -28.672 46.656 19.75 1 41.03 147 MET B C 1
ATOM 2345 O O . MET B 1 147 ? -29.812 46.688 19.281 1 41.03 147 MET B O 1
ATOM 2349 N N . ASN B 1 148 ? -28.688 45.906 20.859 1 31.66 148 ASN B N 1
ATOM 2350 C CA . ASN B 1 148 ? -29.406 46.656 21.875 1 31.66 148 ASN B CA 1
ATOM 2351 C C . ASN B 1 148 ? -28.562 47.844 22.391 1 31.66 148 ASN B C 1
ATOM 2353 O O . ASN B 1 148 ? -27.359 47.688 22.578 1 31.66 148 ASN B O 1
#